Protein AF-A0A8J8BV92-F1 (afdb_monomer)

Mean predicted aligned error: 6.46 Å

Radius of gyration: 26.93 Å; Cα contacts (8 Å, |Δi|>4): 319; chains: 1; bounding box: 57×30×100 Å

Sequence (302 aa):
MRKKKILMVTWAVLLVCGVLLISYYRIGELDQHLENNMAYIQQEMETSSSELEEEWKALDTTNPEDVLLHLGMTASPSYYDYLIDFNEYLKKKPRSDHLTGTFTT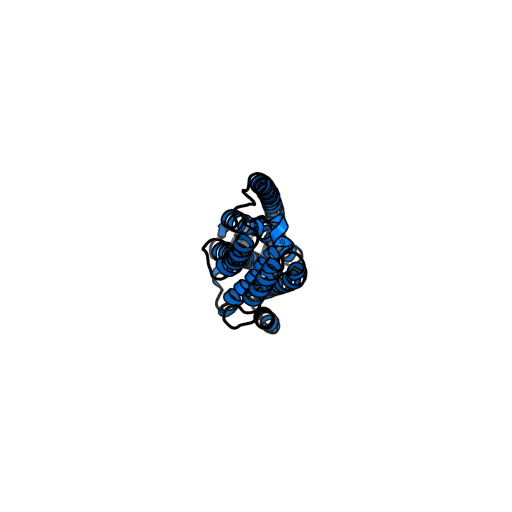QADEGALLEGFLIIQVSHSEVLGEWHNMSELGRIFLDPCRRYENDNQGFSWEEFKNSDDFGQFLGEFYNFVEDKEDISLQETYRRIEDLGKIKTANIYRKALLQSYIYLAETGYSKYQEHKKNDFMKALVDAEVVYTVYDFSQNWDTKQTAFTVREPFQRHIIHVHSSLLDTGFVFIFSTCIVVAIWIVLGEFGKRV

pLDDT: mean 88.66, std 9.87, range [44.38, 97.69]

Secondary structure (DSSP, 8-state):
-HHHHHHHHHHHHHHHHHHHHHHHHHHHHHHHHHHHHHHHHHHHHHHHHHHHHHHHHHS-TT-HHHHHHHHHHTTHHHHHHHHHHHHHHHHHS----TTTHHHHHHHHHHHHHHHHHHHHHHHHHHHHHHHTT-HHHHHHHHHHHHHHHHHTS--HHHHTTSHHHHHHHHHHHHHHHEETTEEHHHHHHHHHHHTT-----HHHHHHHHHHHHHHHHHHHHHHHHTTT-HHHHHHHHHHHHHHHHHHTTTTT--TTT--SS-EEETTEEE--HHHHHHHHHHHHHHHHHHHHHHHHHHTT--

Solvent-accessible surface area (backbone atoms only — not comparable to full-atom values): 15898 Å² total; per-residue (Å²): 114,70,68,60,53,51,52,52,52,52,37,53,50,42,39,53,53,37,47,37,51,52,11,51,51,46,49,54,51,49,49,52,49,41,51,53,36,38,55,50,45,52,53,52,36,56,50,54,53,53,51,51,58,53,49,59,76,72,50,59,57,56,38,69,68,57,46,46,52,53,54,41,59,65,41,52,56,58,50,42,51,53,53,39,52,50,40,51,48,63,67,70,47,87,76,65,65,51,88,50,23,39,56,50,44,30,15,50,30,27,30,48,50,53,50,50,50,38,50,52,48,21,50,50,49,50,39,49,38,40,65,69,63,32,74,59,26,44,46,50,48,55,34,50,52,51,48,18,68,77,63,81,49,48,43,54,79,59,42,72,76,34,71,45,41,55,50,27,52,52,54,46,49,51,50,62,44,44,51,92,89,43,36,51,67,56,48,44,49,59,46,52,56,54,72,73,62,87,64,91,49,63,50,59,41,35,40,52,53,49,46,40,51,49,28,53,50,15,53,53,48,20,72,60,27,64,78,81,35,66,60,59,18,51,54,20,47,36,36,27,54,39,39,41,62,60,49,76,50,47,90,75,67,51,72,71,68,66,39,82,57,64,46,76,59,92,87,38,60,29,64,27,50,68,52,54,52,48,50,33,51,52,52,30,49,52,53,48,50,51,55,49,50,54,57,53,55,58,67,71,77,112

Nearest PDB structures (foldseek):
  5i6j-assembly1_A-2  TM=2.012E-01  e=1.683E+00  Homo sapiens
  7uwb-assembly1_c  TM=2.499E-01  e=3.290E+00  Citrus x limon
  9cpb-assembly1_5T  TM=1.675E-01  e=6.431E+00  Bos taurus

Structure (mmCIF, N/CA/C/O backbone):
data_AF-A0A8J8BV92-F1
#
_entry.id   AF-A0A8J8BV92-F1
#
loop_
_atom_site.group_PDB
_atom_site.id
_atom_site.type_symbol
_atom_site.label_atom_id
_atom_site.label_alt_id
_atom_site.label_comp_id
_atom_site.label_asym_id
_atom_site.label_entity_id
_atom_site.label_seq_id
_atom_site.pdbx_PDB_ins_code
_atom_site.Cartn_x
_atom_site.Cartn_y
_atom_site.Cartn_z
_atom_site.occupancy
_atom_site.B_iso_or_equiv
_atom_site.auth_seq_id
_atom_site.auth_comp_id
_atom_site.auth_asym_id
_atom_site.auth_atom_id
_atom_site.pdbx_PDB_model_num
ATOM 1 N N . MET A 1 1 ? -31.156 -4.494 50.546 1.00 60.31 1 MET A N 1
ATOM 2 C CA . MET A 1 1 ? -31.471 -4.419 49.095 1.00 60.31 1 MET A CA 1
ATOM 3 C C . MET A 1 1 ? -31.043 -3.113 48.420 1.00 60.31 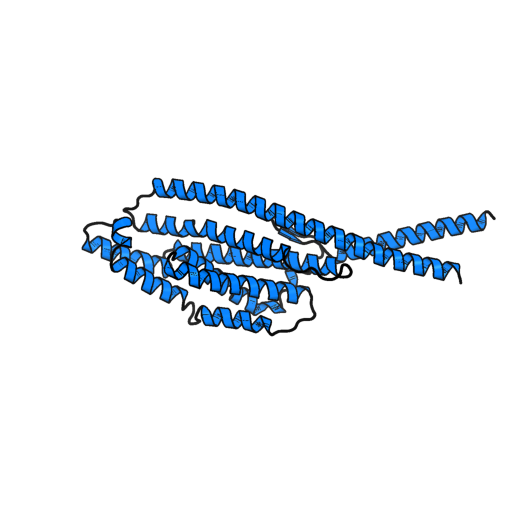1 MET A C 1
ATOM 5 O O . MET A 1 1 ? -30.400 -3.193 47.383 1.00 60.31 1 MET A O 1
ATOM 9 N N . ARG A 1 2 ? -31.342 -1.927 48.978 1.00 73.00 2 ARG A N 1
ATOM 10 C CA . ARG A 1 2 ? -31.064 -0.621 48.332 1.00 73.00 2 ARG A CA 1
ATOM 11 C C . ARG A 1 2 ? -29.571 -0.370 48.021 1.00 73.00 2 ARG A C 1
ATOM 13 O O . ARG A 1 2 ? -29.254 -0.005 46.898 1.00 73.00 2 ARG A O 1
ATOM 20 N N . LYS A 1 3 ? -28.659 -0.689 48.954 1.00 76.56 3 LYS A N 1
ATOM 21 C CA . LYS A 1 3 ? -27.193 -0.544 48.774 1.00 76.56 3 LYS A CA 1
ATOM 22 C C . LYS A 1 3 ? -26.619 -1.395 47.626 1.00 76.56 3 LYS A C 1
ATOM 24 O O . LYS A 1 3 ? -25.794 -0.912 46.867 1.00 76.56 3 LYS A O 1
ATOM 29 N N . LYS A 1 4 ? -27.103 -2.635 47.456 1.00 80.56 4 LYS A N 1
ATOM 30 C CA . LYS A 1 4 ? -26.671 -3.530 46.363 1.00 80.56 4 LYS A CA 1
ATOM 31 C C . LYS A 1 4 ? -27.066 -2.982 44.987 1.00 80.56 4 LYS A C 1
ATOM 33 O O . LYS A 1 4 ? -26.265 -3.029 44.067 1.00 80.56 4 LYS A O 1
ATOM 38 N N . LYS A 1 5 ? -28.281 -2.428 44.862 1.00 85.06 5 LYS A N 1
ATOM 39 C CA . LYS A 1 5 ? -28.742 -1.800 43.613 1.00 85.06 5 LYS A CA 1
ATOM 40 C C . LYS A 1 5 ? -27.894 -0.583 43.240 1.00 85.06 5 LYS A C 1
ATOM 42 O O . LYS A 1 5 ? -27.529 -0.459 42.083 1.00 85.06 5 LYS A O 1
ATOM 47 N N . ILE A 1 6 ? -27.548 0.262 44.214 1.00 86.06 6 ILE A N 1
ATOM 48 C CA . ILE A 1 6 ? -26.693 1.438 43.982 1.00 86.06 6 ILE A CA 1
ATOM 49 C C . ILE A 1 6 ? -25.324 1.008 43.450 1.00 86.06 6 ILE A C 1
ATOM 51 O O . ILE A 1 6 ? -24.913 1.505 42.414 1.00 86.06 6 ILE A O 1
ATOM 55 N N . LEU A 1 7 ? -24.669 0.030 44.085 1.00 87.81 7 LEU A N 1
ATOM 56 C CA . LEU A 1 7 ? -23.358 -0.458 43.634 1.00 87.81 7 LEU A CA 1
ATOM 57 C C . LEU A 1 7 ? -23.405 -1.058 42.225 1.00 87.81 7 LEU A C 1
ATOM 59 O O . LEU A 1 7 ? -22.504 -0.799 41.437 1.00 87.81 7 LEU A O 1
ATOM 63 N N . MET A 1 8 ? -24.463 -1.805 41.886 1.00 89.44 8 MET A N 1
ATOM 64 C CA . MET A 1 8 ? -24.642 -2.330 40.526 1.00 89.44 8 MET A CA 1
ATOM 65 C C . MET A 1 8 ? -24.822 -1.214 39.492 1.00 89.44 8 MET A C 1
ATOM 67 O O . MET A 1 8 ? -24.218 -1.276 38.427 1.00 89.44 8 MET A O 1
ATOM 71 N N . VAL A 1 9 ? -25.614 -0.182 39.804 1.00 92.25 9 VAL A N 1
ATOM 72 C CA . VAL A 1 9 ? -25.796 0.972 38.907 1.00 92.25 9 VAL A CA 1
ATOM 73 C C . VAL A 1 9 ? -24.490 1.750 38.758 1.00 92.25 9 VAL A C 1
ATOM 75 O O . VAL A 1 9 ? -24.103 2.060 37.639 1.00 92.25 9 VAL A O 1
ATOM 78 N N . THR A 1 10 ? -23.776 2.017 39.854 1.00 91.62 10 THR A N 1
ATOM 79 C CA . THR A 1 10 ? -22.468 2.685 39.815 1.00 91.62 10 THR A CA 1
ATOM 80 C C . THR A 1 10 ? -21.465 1.900 38.978 1.00 91.62 10 THR A C 1
ATOM 82 O O . THR A 1 10 ? -20.789 2.488 38.145 1.00 91.62 10 THR A O 1
ATOM 85 N N . TRP A 1 11 ? -21.397 0.578 39.150 1.00 94.75 11 TRP A N 1
ATOM 86 C CA . TRP A 1 11 ? -20.519 -0.276 38.354 1.00 94.75 11 TRP A CA 1
ATOM 87 C C . TRP A 1 11 ? -20.855 -0.221 36.862 1.00 94.75 11 TRP A C 1
ATOM 89 O O . TRP A 1 11 ? -19.962 -0.022 36.046 1.00 94.75 11 TRP A O 1
ATOM 99 N N . ALA A 1 12 ? -22.141 -0.315 36.508 1.00 92.81 12 ALA A N 1
ATOM 100 C CA . ALA A 1 12 ? -22.584 -0.216 35.121 1.00 92.81 12 ALA A CA 1
ATOM 101 C C . ALA A 1 12 ? -22.245 1.151 34.499 1.00 92.81 12 ALA A C 1
ATOM 103 O O . ALA A 1 12 ? -21.764 1.207 33.371 1.00 92.81 12 ALA A O 1
ATOM 104 N N . VAL A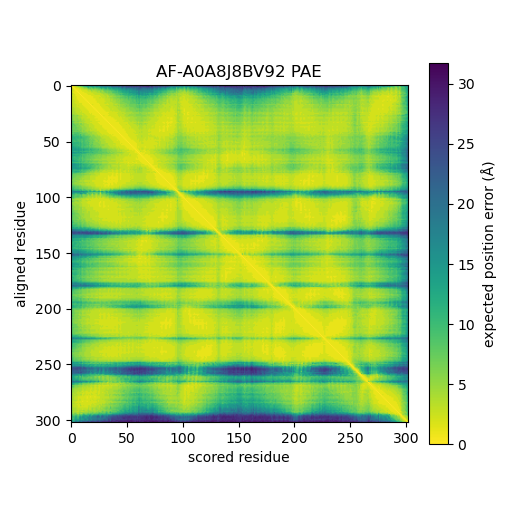 1 13 ? -22.439 2.247 35.241 1.00 95.00 13 VAL A N 1
ATOM 105 C CA . VAL A 1 13 ? -22.068 3.598 34.788 1.00 95.00 13 VAL A CA 1
ATOM 106 C C . VAL A 1 13 ? -20.556 3.713 34.582 1.00 95.00 13 VAL A C 1
ATOM 108 O O . VAL A 1 13 ? -20.127 4.230 33.557 1.00 95.00 13 VAL A O 1
ATOM 111 N N . LEU A 1 14 ? -19.747 3.198 35.513 1.00 94.94 14 LEU A N 1
ATOM 112 C CA . LEU A 1 14 ? -18.286 3.218 35.395 1.00 94.94 14 LEU A CA 1
ATOM 113 C C . LEU A 1 14 ? -17.792 2.423 34.186 1.00 94.94 14 LEU A C 1
ATOM 115 O O . LEU A 1 14 ? -16.910 2.907 33.483 1.00 94.94 14 LEU A O 1
ATOM 119 N N . LEU A 1 15 ? -18.390 1.262 33.902 1.00 93.44 15 LEU A N 1
ATOM 120 C CA . LEU A 1 15 ? -18.065 0.488 32.705 1.00 93.44 15 LEU A CA 1
ATOM 121 C C . LEU A 1 15 ? -18.337 1.282 31.427 1.00 93.44 15 LEU A C 1
ATOM 123 O O . LEU A 1 15 ? -17.462 1.367 30.572 1.00 93.44 15 LEU A O 1
ATOM 127 N N . VAL A 1 16 ? -19.520 1.892 31.307 1.00 92.00 16 VAL A N 1
ATOM 128 C CA . VAL A 1 16 ? -19.874 2.687 30.120 1.00 92.00 16 VAL A CA 1
ATOM 129 C C . VAL A 1 16 ? -18.933 3.883 29.970 1.00 92.00 16 VAL A C 1
ATOM 131 O O . VAL A 1 16 ? -18.380 4.086 28.892 1.00 92.00 16 VAL A O 1
ATOM 134 N N . CYS A 1 17 ? -18.690 4.641 31.043 1.00 93.56 17 CYS A N 1
ATOM 135 C CA . CYS A 1 17 ? -17.758 5.769 31.008 1.00 93.56 17 CYS A CA 1
ATOM 136 C C . CYS A 1 17 ? -16.332 5.329 30.652 1.00 93.56 17 CYS A C 1
ATOM 138 O O . CYS A 1 17 ? -15.663 6.006 29.878 1.00 93.56 17 CYS A O 1
ATOM 140 N N . GLY A 1 18 ? -15.872 4.198 31.192 1.00 93.19 18 GLY A N 1
ATOM 141 C CA . GLY A 1 18 ? -14.551 3.652 30.907 1.00 93.19 18 GLY A CA 1
ATOM 142 C C . GLY A 1 18 ? -14.393 3.237 29.445 1.00 93.19 18 GLY A C 1
ATOM 143 O O . GLY A 1 18 ? -13.397 3.605 28.831 1.00 93.19 18 GLY A O 1
ATOM 144 N N . VAL A 1 19 ? -15.389 2.548 28.871 1.00 91.25 19 VAL A N 1
ATOM 145 C CA . VAL A 1 19 ? -15.401 2.159 27.446 1.00 91.25 19 VAL A CA 1
ATOM 146 C C . VAL A 1 19 ? -15.370 3.390 26.538 1.00 91.25 19 VAL A C 1
ATOM 148 O O . VAL A 1 19 ? -14.577 3.438 25.601 1.00 91.25 19 VAL A O 1
ATOM 151 N N . LEU A 1 20 ? -16.178 4.411 26.837 1.00 91.38 20 LEU A N 1
ATOM 152 C CA . LEU A 1 20 ? -16.191 5.654 26.060 1.00 91.38 20 LEU A CA 1
ATOM 153 C C . LEU A 1 20 ? -14.847 6.389 26.131 1.00 91.38 20 LEU A C 1
ATOM 155 O O . LEU A 1 20 ? -14.349 6.863 25.112 1.00 91.38 20 LEU A O 1
ATOM 159 N N . LEU A 1 21 ? -14.248 6.468 27.323 1.00 92.44 21 LEU A N 1
ATOM 160 C CA . LEU A 1 21 ? -12.982 7.167 27.530 1.00 92.44 21 LEU A CA 1
ATOM 161 C C . LEU A 1 21 ? -11.828 6.481 26.794 1.00 92.44 21 LEU A C 1
ATOM 163 O O . LEU A 1 21 ? -11.065 7.157 26.106 1.00 92.44 21 LEU A O 1
ATOM 167 N N . ILE A 1 22 ? -11.721 5.152 26.892 1.00 92.62 22 ILE A N 1
ATOM 168 C CA . ILE A 1 22 ? -10.665 4.421 26.186 1.00 92.62 22 ILE A CA 1
ATOM 169 C C . ILE A 1 22 ? -10.885 4.438 24.672 1.00 92.62 22 ILE A C 1
ATOM 171 O O . ILE A 1 22 ? -9.928 4.598 23.923 1.00 92.62 22 ILE A O 1
ATOM 175 N N . SER A 1 23 ? -12.138 4.388 24.208 1.00 91.81 23 SER A N 1
ATOM 176 C CA . SER A 1 23 ? -12.445 4.553 22.788 1.00 91.81 23 SER A CA 1
ATOM 177 C C . SER A 1 23 ? -12.012 5.919 22.259 1.00 91.81 23 SER A C 1
ATOM 179 O O . SER A 1 23 ? -11.452 5.982 21.170 1.00 91.81 23 SER A O 1
ATOM 181 N N . TYR A 1 24 ? -12.275 7.003 22.992 1.00 90.56 24 TYR A N 1
ATOM 182 C CA . TYR A 1 24 ? -11.858 8.344 22.578 1.00 90.56 24 TYR A CA 1
ATOM 183 C C . TYR A 1 24 ? -10.332 8.460 22.524 1.00 90.56 24 TYR A C 1
ATOM 185 O O . TYR A 1 24 ? -9.782 8.979 21.555 1.00 90.56 24 TYR A O 1
ATOM 193 N N . TYR A 1 25 ? -9.656 7.923 23.542 1.00 92.12 25 TYR A N 1
ATOM 194 C CA . TYR A 1 25 ? -8.199 7.880 23.598 1.00 92.12 25 TYR A CA 1
ATOM 195 C C . TYR A 1 25 ? -7.597 7.148 22.389 1.00 92.12 25 TYR A C 1
ATOM 197 O O . TYR A 1 25 ? -6.745 7.713 21.712 1.00 92.12 25 TYR A O 1
ATOM 205 N N . ARG A 1 26 ? -8.093 5.946 22.061 1.00 91.69 26 ARG A N 1
ATOM 206 C CA . ARG A 1 26 ? -7.595 5.146 20.929 1.00 91.69 26 ARG A CA 1
ATOM 207 C C . ARG A 1 26 ? -7.843 5.791 19.569 1.00 91.69 26 ARG A C 1
ATOM 209 O O . ARG A 1 26 ? -7.008 5.678 18.683 1.00 91.69 26 ARG A O 1
ATOM 216 N N . ILE A 1 27 ? -8.967 6.486 19.391 1.00 90.88 27 ILE A N 1
ATOM 217 C CA . ILE A 1 27 ? -9.220 7.245 18.156 1.00 90.88 27 ILE A CA 1
ATOM 218 C C . ILE A 1 27 ? -8.176 8.356 17.991 1.00 90.88 27 ILE A C 1
ATOM 220 O O . ILE A 1 27 ? -7.582 8.472 16.923 1.00 90.88 27 ILE A O 1
ATOM 224 N N . GLY A 1 28 ? -7.928 9.136 19.050 1.00 90.75 28 GLY A N 1
ATOM 225 C CA . GLY A 1 28 ? -6.933 10.210 19.014 1.00 90.75 28 GLY A CA 1
ATOM 226 C C . GLY A 1 28 ? -5.505 9.699 18.809 1.00 90.75 28 GLY A C 1
ATOM 227 O O . GLY A 1 28 ? -4.742 10.298 18.059 1.00 90.75 28 GLY A O 1
ATOM 228 N N . GLU A 1 29 ? -5.156 8.573 19.433 1.00 91.81 29 GLU A N 1
ATOM 229 C CA . GLU A 1 29 ? -3.857 7.921 19.254 1.00 91.81 29 GLU A CA 1
ATOM 230 C C . GLU A 1 29 ? -3.652 7.437 17.813 1.00 91.81 29 GLU A C 1
ATOM 232 O O . GLU A 1 29 ? -2.595 7.691 17.238 1.00 91.81 29 GLU A O 1
ATOM 237 N N . LEU A 1 30 ? -4.670 6.818 17.200 1.00 92.25 30 LEU A N 1
ATOM 238 C CA . LEU A 1 30 ? -4.615 6.425 15.791 1.00 92.25 30 LEU A CA 1
ATOM 239 C C . LEU A 1 30 ? -4.424 7.641 14.878 1.00 92.25 30 LEU A C 1
ATOM 241 O O . LEU A 1 30 ? -3.570 7.602 14.000 1.00 92.25 30 LEU A O 1
ATOM 245 N N . ASP A 1 31 ? -5.178 8.724 15.079 1.00 92.75 31 ASP A N 1
ATOM 246 C CA . ASP A 1 31 ? -5.033 9.935 14.259 1.00 92.75 31 ASP A CA 1
ATOM 247 C C . ASP A 1 31 ? -3.625 10.528 14.347 1.00 92.75 31 ASP A C 1
ATOM 249 O O . ASP A 1 31 ? -3.023 10.844 13.319 1.00 92.75 31 ASP A O 1
ATOM 253 N N . GLN A 1 32 ? -3.072 10.613 15.558 1.00 93.56 32 GLN A N 1
ATOM 254 C CA . GLN A 1 32 ? -1.706 11.082 15.767 1.00 93.56 32 GLN A CA 1
ATOM 255 C C . GLN A 1 32 ? -0.676 10.142 15.122 1.00 93.56 32 GLN A C 1
ATOM 257 O O . GLN A 1 32 ? 0.312 10.596 14.547 1.00 93.56 32 GLN A O 1
ATOM 262 N N . HIS A 1 33 ? -0.897 8.831 15.200 1.00 92.81 33 HIS A N 1
ATOM 263 C CA . HIS A 1 33 ? -0.020 7.844 14.584 1.00 92.81 33 HIS A CA 1
ATOM 264 C C . HIS A 1 33 ? -0.028 7.950 13.052 1.00 92.81 33 HIS A C 1
ATOM 266 O O . HIS A 1 33 ? 1.041 8.009 12.452 1.00 92.81 33 HIS A O 1
ATOM 272 N N . LEU A 1 34 ? -1.203 8.076 12.424 1.00 95.06 34 LEU A N 1
ATOM 273 C CA . LEU A 1 34 ? -1.329 8.285 10.976 1.00 95.06 34 LEU A CA 1
ATOM 274 C C . LEU A 1 34 ? -0.636 9.584 10.528 1.00 95.06 34 LEU A C 1
ATOM 276 O O . LEU A 1 34 ? 0.026 9.602 9.494 1.00 95.06 34 LEU A O 1
ATOM 280 N N . GLU A 1 35 ? -0.746 10.667 11.305 1.00 94.56 35 GLU A N 1
ATOM 281 C CA . GLU A 1 35 ? -0.033 11.926 11.032 1.00 94.56 35 GLU A CA 1
ATOM 282 C C . GLU A 1 35 ? 1.487 11.763 11.081 1.00 94.56 35 GLU A C 1
ATOM 284 O O . GLU A 1 35 ? 2.183 12.185 10.157 1.00 94.56 35 GLU A O 1
ATOM 289 N N . ASN A 1 36 ? 1.998 11.116 12.129 1.00 94.00 36 ASN A N 1
ATOM 290 C CA . ASN A 1 36 ? 3.428 10.858 12.270 1.00 94.00 36 ASN A CA 1
ATOM 291 C C . ASN A 1 36 ? 3.954 9.964 11.139 1.00 94.00 36 ASN A C 1
ATOM 293 O O . ASN A 1 36 ? 5.042 10.211 10.623 1.00 94.00 36 ASN A O 1
ATOM 297 N N . ASN A 1 37 ? 3.174 8.958 10.735 1.00 94.69 37 ASN A N 1
ATOM 298 C CA . ASN A 1 37 ? 3.512 8.081 9.620 1.00 94.69 37 ASN A CA 1
ATOM 299 C C . ASN A 1 37 ? 3.651 8.863 8.318 1.00 94.69 37 ASN A C 1
ATOM 301 O O . ASN A 1 37 ? 4.664 8.725 7.642 1.00 94.69 37 ASN A O 1
ATOM 305 N N . MET A 1 38 ? 2.665 9.700 7.980 1.00 95.81 38 MET A N 1
ATOM 306 C CA . MET A 1 38 ? 2.711 10.508 6.758 1.00 95.81 38 MET A CA 1
ATOM 307 C C . MET A 1 38 ? 3.915 11.452 6.750 1.00 95.81 38 MET A C 1
ATOM 309 O O . MET A 1 38 ? 4.605 11.523 5.740 1.00 95.81 38 MET A O 1
ATOM 313 N N . ALA A 1 39 ? 4.214 12.117 7.871 1.00 95.00 39 ALA A N 1
ATOM 314 C CA . ALA A 1 39 ? 5.379 12.997 7.971 1.00 95.00 39 ALA A CA 1
ATOM 315 C C . ALA A 1 39 ? 6.704 12.237 7.779 1.00 95.00 39 ALA A C 1
ATOM 317 O O . ALA A 1 39 ? 7.589 12.705 7.067 1.00 95.00 39 ALA A O 1
ATOM 318 N N . TYR A 1 40 ? 6.827 11.049 8.380 1.00 94.19 40 TYR A N 1
ATOM 319 C CA . TYR A 1 40 ? 7.993 10.186 8.194 1.00 94.19 40 TYR A CA 1
ATOM 320 C C . TYR A 1 40 ? 8.135 9.732 6.734 1.00 94.19 40 TYR A C 1
ATOM 322 O O . TYR A 1 40 ? 9.202 9.869 6.146 1.00 94.19 40 TYR A O 1
ATOM 330 N N . ILE A 1 41 ? 7.046 9.252 6.126 1.00 94.69 41 ILE A N 1
ATOM 331 C CA . ILE A 1 41 ? 7.037 8.789 4.733 1.00 94.69 41 ILE A CA 1
ATOM 332 C C . ILE A 1 41 ? 7.393 9.927 3.767 1.00 94.69 41 ILE A C 1
ATOM 334 O O . ILE A 1 41 ? 8.166 9.711 2.840 1.00 94.69 41 ILE A O 1
ATOM 338 N N . GLN A 1 42 ? 6.877 11.138 3.992 1.00 95.12 42 GLN A N 1
ATOM 339 C CA . GLN A 1 42 ? 7.206 12.313 3.180 1.00 95.12 42 GLN A CA 1
ATOM 340 C C . GLN A 1 42 ? 8.703 12.634 3.220 1.00 95.12 42 GLN A C 1
ATOM 342 O O . GLN A 1 42 ? 9.301 12.872 2.176 1.00 95.12 42 GLN A O 1
ATOM 347 N N . GLN A 1 43 ? 9.322 12.576 4.401 1.00 94.56 43 GLN A N 1
ATOM 348 C CA . GLN A 1 43 ? 10.760 12.803 4.542 1.00 94.56 43 GLN A CA 1
ATOM 349 C C . GLN A 1 43 ? 11.593 11.741 3.798 1.00 94.56 43 GLN A C 1
ATOM 351 O O . GLN A 1 43 ? 12.572 12.075 3.126 1.00 94.56 43 GLN A O 1
ATOM 356 N N . GLU A 1 44 ? 11.215 10.465 3.903 1.00 92.94 44 GLU A N 1
ATOM 357 C CA . GLU A 1 44 ? 11.883 9.369 3.184 1.00 92.94 44 GLU A CA 1
ATOM 358 C C . GLU A 1 44 ? 11.720 9.515 1.664 1.00 92.94 44 GLU A C 1
ATOM 360 O O . GLU A 1 44 ? 12.680 9.339 0.916 1.00 92.94 44 GLU A O 1
ATOM 365 N N . MET A 1 45 ? 10.533 9.917 1.203 1.00 93.81 45 MET A N 1
ATOM 366 C CA . MET A 1 45 ? 10.249 10.167 -0.210 1.00 93.81 45 MET A CA 1
ATOM 367 C C . MET A 1 45 ? 11.084 11.322 -0.779 1.00 93.81 45 MET A C 1
ATOM 369 O O . MET A 1 45 ? 11.629 11.190 -1.874 1.00 93.81 45 MET A O 1
ATOM 373 N N . GLU A 1 46 ? 11.213 12.439 -0.054 1.00 93.12 46 GLU A N 1
ATOM 374 C CA . GLU A 1 46 ? 12.066 13.571 -0.454 1.00 93.12 46 GLU A CA 1
ATOM 375 C C . GLU A 1 46 ? 13.540 13.158 -0.560 1.00 93.12 46 GLU A C 1
ATOM 377 O O . GLU A 1 46 ? 14.229 13.529 -1.515 1.00 93.12 46 GLU A O 1
ATOM 382 N N . THR A 1 47 ? 14.009 12.355 0.399 1.00 91.94 47 THR A N 1
ATOM 383 C CA . THR A 1 47 ? 15.383 11.834 0.418 1.00 91.94 47 THR A CA 1
ATOM 384 C C . THR A 1 47 ? 15.626 10.920 -0.781 1.00 91.94 47 THR A C 1
ATOM 386 O O . THR A 1 47 ? 16.516 11.190 -1.584 1.00 91.94 47 THR A O 1
ATOM 389 N N . SER A 1 48 ? 14.769 9.911 -0.969 1.00 90.50 48 SER A N 1
ATOM 390 C CA . SER A 1 48 ? 14.866 8.957 -2.078 1.00 90.50 48 SER A CA 1
ATOM 391 C C . SER A 1 48 ? 14.765 9.641 -3.445 1.00 90.50 48 SER A C 1
ATOM 393 O O . SER A 1 48 ? 15.541 9.333 -4.345 1.00 90.50 48 SER A O 1
ATOM 395 N N . SER A 1 49 ? 13.867 10.617 -3.606 1.00 90.50 49 SER A N 1
ATOM 396 C CA . SER A 1 49 ? 13.738 11.365 -4.866 1.00 90.50 49 SER A CA 1
ATOM 397 C C . SER A 1 49 ? 15.005 12.160 -5.192 1.00 90.50 49 SER A C 1
ATOM 399 O O . SER A 1 49 ? 15.430 12.196 -6.344 1.00 90.50 49 SER A O 1
ATOM 401 N N . SER A 1 50 ? 15.633 12.763 -4.178 1.00 92.31 50 SER A N 1
ATOM 402 C CA . SER A 1 50 ? 16.878 13.517 -4.357 1.00 92.31 50 SER A CA 1
ATOM 403 C C . SER A 1 50 ? 18.041 12.601 -4.751 1.00 92.31 50 SER A C 1
ATOM 405 O O . SER A 1 50 ? 18.806 12.938 -5.652 1.00 92.31 50 SER A O 1
ATOM 407 N N . GLU A 1 51 ? 18.149 11.430 -4.118 1.00 92.56 51 GLU A N 1
ATOM 408 C CA . GLU A 1 51 ? 19.158 10.416 -4.451 1.00 92.56 51 GLU A CA 1
ATOM 409 C C . GLU A 1 51 ? 18.990 9.918 -5.894 1.00 92.56 51 GLU A C 1
ATOM 411 O O . GLU A 1 51 ? 19.955 9.909 -6.656 1.00 92.56 51 GLU A O 1
ATOM 416 N N . LEU A 1 52 ? 17.757 9.615 -6.316 1.00 92.38 52 LEU A N 1
ATOM 417 C CA . LEU A 1 52 ? 17.462 9.194 -7.690 1.00 92.38 52 LEU A CA 1
ATOM 418 C C . LEU A 1 52 ? 17.830 10.269 -8.725 1.00 92.38 52 LEU A C 1
ATOM 420 O O . LEU A 1 52 ? 18.390 9.957 -9.776 1.00 92.38 52 LEU A O 1
ATOM 424 N N . GLU A 1 53 ? 17.564 11.547 -8.444 1.00 92.81 53 GLU A N 1
ATOM 425 C CA . GLU A 1 53 ? 17.967 12.640 -9.337 1.00 92.81 53 GLU A CA 1
ATOM 426 C C . GLU A 1 53 ? 19.491 12.781 -9.467 1.00 92.81 53 GLU A C 1
ATOM 428 O O . GLU A 1 53 ? 19.994 13.173 -10.527 1.00 92.81 53 GLU A O 1
ATOM 433 N N . GLU A 1 54 ? 20.239 12.530 -8.392 1.00 93.81 54 GLU A N 1
ATOM 434 C CA . GLU A 1 54 ? 21.702 12.533 -8.420 1.00 93.81 54 GLU A CA 1
ATOM 435 C C . GLU A 1 54 ? 22.250 11.329 -9.187 1.00 93.81 54 GLU A C 1
ATOM 437 O O . GLU A 1 54 ? 23.130 11.501 -10.036 1.00 93.81 54 GLU A O 1
ATOM 442 N N . GLU A 1 55 ? 21.688 10.140 -8.963 1.00 93.50 55 GLU A N 1
ATOM 443 C CA . GLU A 1 55 ? 22.043 8.923 -9.692 1.00 93.50 55 GLU A CA 1
ATOM 444 C C . GLU A 1 55 ? 21.799 9.069 -11.194 1.00 93.50 55 GLU A C 1
ATOM 446 O O . GLU A 1 55 ? 22.681 8.736 -11.985 1.00 93.50 55 GLU A O 1
ATOM 451 N N . TRP A 1 56 ? 20.666 9.651 -11.603 1.00 94.00 56 TRP A N 1
ATOM 452 C CA . TRP A 1 56 ? 20.364 9.890 -13.017 1.00 94.00 56 TRP A CA 1
ATOM 453 C C . TRP A 1 56 ? 21.432 10.744 -13.711 1.00 94.00 56 TRP A C 1
ATOM 455 O O . TRP A 1 56 ? 21.821 10.471 -14.844 1.00 94.00 56 TRP A O 1
ATOM 465 N N . LYS A 1 57 ? 21.952 11.775 -13.030 1.00 93.56 57 LYS A N 1
ATOM 466 C CA . LYS A 1 57 ? 22.994 12.662 -13.584 1.00 93.56 57 LYS A CA 1
ATOM 467 C C . LYS A 1 57 ? 24.337 11.955 -13.763 1.00 93.56 57 LYS A C 1
ATOM 469 O O . LYS A 1 57 ? 25.141 12.399 -14.582 1.00 93.56 57 LYS A O 1
ATOM 474 N N . ALA A 1 58 ? 24.598 10.919 -12.971 1.00 92.81 58 ALA A N 1
ATOM 475 C CA . ALA A 1 58 ? 25.828 10.135 -13.011 1.00 92.81 58 ALA A CA 1
ATOM 476 C C . ALA A 1 58 ? 25.712 8.863 -13.874 1.00 92.81 58 ALA A C 1
ATOM 478 O O . ALA A 1 58 ? 26.730 8.217 -14.125 1.00 92.81 58 ALA A O 1
ATOM 479 N N . LEU A 1 59 ? 24.500 8.511 -14.313 1.00 94.44 59 LEU A N 1
ATOM 480 C CA . LEU A 1 59 ? 24.195 7.291 -15.052 1.00 94.44 59 LEU A CA 1
ATOM 481 C C . LEU A 1 59 ? 24.779 7.305 -16.472 1.00 94.44 59 LEU A C 1
ATOM 483 O O . LEU A 1 59 ? 24.689 8.306 -17.191 1.00 94.44 59 LEU A O 1
ATOM 487 N N . ASP A 1 60 ? 25.308 6.164 -16.919 1.00 92.88 60 ASP A N 1
ATOM 488 C CA . ASP A 1 60 ? 25.658 5.965 -18.325 1.00 92.88 60 ASP A CA 1
ATOM 489 C C . ASP A 1 60 ? 24.396 5.729 -19.168 1.00 92.88 60 ASP A C 1
ATOM 491 O O . ASP A 1 60 ? 23.943 4.608 -19.386 1.00 92.88 60 ASP A O 1
ATOM 495 N N . THR A 1 61 ? 23.827 6.820 -19.674 1.00 93.31 61 THR A N 1
ATOM 496 C CA . THR A 1 61 ? 22.638 6.788 -20.547 1.00 93.31 61 THR A CA 1
ATOM 497 C C . THR A 1 61 ? 22.878 6.162 -21.931 1.00 93.31 61 THR A C 1
ATOM 499 O O . THR A 1 61 ? 21.937 6.065 -22.725 1.00 93.31 61 THR A O 1
ATOM 502 N N . THR A 1 62 ? 24.112 5.736 -22.233 1.00 94.00 62 THR A N 1
ATOM 503 C CA . THR A 1 62 ? 24.454 4.983 -23.451 1.00 94.00 62 THR A CA 1
ATOM 504 C C . THR A 1 62 ? 24.438 3.470 -23.239 1.00 94.00 62 THR A C 1
ATOM 506 O O . THR A 1 62 ? 24.491 2.723 -24.212 1.00 94.00 62 THR A O 1
ATOM 509 N N . ASN A 1 63 ? 24.291 3.008 -21.994 1.00 93.69 63 ASN A N 1
ATOM 510 C CA . ASN A 1 63 ? 24.172 1.598 -21.650 1.00 93.69 63 ASN A CA 1
ATOM 511 C C . ASN A 1 63 ? 22.704 1.244 -21.316 1.00 93.69 63 ASN A C 1
ATOM 513 O O . ASN A 1 63 ? 22.176 1.712 -20.302 1.00 93.69 63 ASN A O 1
ATOM 517 N N . PRO A 1 64 ? 22.012 0.425 -22.134 1.00 91.88 64 PRO A N 1
ATOM 518 C CA . PRO A 1 64 ? 20.604 0.110 -21.909 1.00 91.88 64 PRO A CA 1
ATOM 519 C C . PRO A 1 64 ? 20.367 -0.700 -20.627 1.00 91.88 64 PRO A C 1
ATOM 521 O O . PRO A 1 64 ? 19.325 -0.530 -19.994 1.00 91.88 64 PRO A O 1
ATOM 524 N N . GLU A 1 65 ? 21.313 -1.537 -20.198 1.00 91.50 65 GLU A N 1
ATOM 525 C CA . GLU A 1 65 ? 21.217 -2.248 -18.923 1.00 91.50 65 GLU A CA 1
ATOM 526 C C . GLU A 1 65 ? 21.283 -1.293 -17.716 1.00 91.50 65 GLU A C 1
ATOM 528 O O . GLU A 1 65 ? 20.521 -1.469 -16.764 1.00 91.50 65 GLU A O 1
ATOM 533 N N . ASP A 1 66 ? 22.117 -0.248 -17.760 1.00 91.62 66 ASP A N 1
ATOM 534 C CA . ASP A 1 66 ? 22.188 0.751 -16.680 1.00 91.62 66 ASP A CA 1
ATOM 535 C C . ASP A 1 66 ? 20.902 1.594 -16.620 1.00 91.62 66 ASP A C 1
ATOM 537 O O . ASP A 1 66 ? 20.370 1.854 -15.536 1.00 91.62 66 ASP A O 1
ATOM 541 N N . VAL A 1 67 ? 20.344 1.956 -17.783 1.00 92.44 67 VAL A N 1
ATOM 542 C CA . VAL A 1 67 ? 19.037 2.631 -17.875 1.00 92.44 67 VAL A CA 1
ATOM 543 C C . VAL A 1 67 ? 17.919 1.756 -17.310 1.00 92.44 67 VAL A C 1
ATOM 545 O O . VAL A 1 67 ? 17.093 2.254 -16.544 1.00 92.44 67 VAL A O 1
ATOM 548 N N . LEU A 1 68 ? 17.901 0.459 -17.636 1.00 90.12 68 LEU A N 1
ATOM 549 C CA . LEU A 1 68 ? 16.929 -0.485 -17.084 1.00 90.12 68 LEU A CA 1
ATOM 550 C C . LEU A 1 68 ? 16.993 -0.491 -15.550 1.00 90.12 68 LEU A C 1
ATOM 552 O O . LEU A 1 68 ? 15.967 -0.287 -14.906 1.00 90.12 68 LEU A O 1
ATOM 556 N N . LEU A 1 69 ? 18.181 -0.674 -14.964 1.00 87.94 69 LEU A N 1
ATOM 557 C CA . LEU A 1 69 ? 18.351 -0.702 -13.507 1.00 87.94 69 LEU A CA 1
ATOM 558 C C . LEU A 1 69 ? 17.843 0.590 -12.855 1.00 87.94 69 LEU A C 1
ATOM 560 O O . LEU A 1 69 ? 17.085 0.536 -11.888 1.00 87.94 69 LEU A O 1
ATOM 564 N N . HIS A 1 70 ? 18.192 1.749 -13.417 1.00 91.06 70 HIS A N 1
ATOM 565 C CA . HIS A 1 70 ? 17.749 3.028 -12.870 1.00 91.06 70 HIS A CA 1
ATOM 566 C C . HIS A 1 70 ? 16.229 3.214 -12.939 1.00 91.06 70 HIS A C 1
ATOM 568 O O . HIS A 1 70 ? 15.619 3.617 -11.949 1.00 91.06 70 HIS A O 1
ATOM 574 N N . LEU A 1 71 ? 15.596 2.873 -14.068 1.00 89.06 71 LEU A N 1
ATOM 575 C CA . LEU A 1 71 ? 14.141 2.971 -14.218 1.00 89.06 71 LEU A CA 1
ATOM 576 C C . LEU A 1 71 ? 13.406 2.171 -13.137 1.00 89.06 71 LEU A C 1
ATOM 578 O O . LEU A 1 71 ? 12.439 2.677 -12.575 1.00 89.06 71 LEU A O 1
ATOM 582 N N . GLY A 1 72 ? 13.900 0.989 -12.762 1.00 85.31 72 GLY A N 1
ATOM 583 C CA . GLY A 1 72 ? 13.295 0.182 -11.699 1.00 85.31 72 GLY A CA 1
ATOM 584 C C . GLY A 1 72 ? 13.274 0.900 -10.350 1.00 85.31 72 GLY A C 1
ATOM 585 O O . GLY A 1 72 ? 12.279 0.841 -9.631 1.00 85.31 72 GLY A O 1
ATOM 586 N N . MET A 1 73 ? 14.333 1.644 -10.028 1.00 87.88 73 MET A N 1
ATOM 587 C CA . MET A 1 73 ? 14.426 2.401 -8.777 1.00 87.88 73 MET A CA 1
ATOM 588 C C . MET A 1 73 ? 13.461 3.598 -8.734 1.00 87.88 73 MET A C 1
ATOM 590 O O . MET A 1 73 ? 12.994 3.968 -7.652 1.00 87.88 73 MET A O 1
ATOM 594 N N . THR A 1 74 ? 13.061 4.135 -9.897 1.00 88.44 74 THR A N 1
ATOM 595 C CA . THR A 1 74 ? 12.044 5.204 -10.001 1.00 88.44 74 THR A CA 1
ATOM 596 C C . THR A 1 74 ? 10.629 4.772 -9.601 1.00 88.44 74 THR A C 1
ATOM 598 O O . THR A 1 74 ? 9.745 5.618 -9.478 1.00 88.44 74 THR A O 1
ATOM 601 N N . ALA A 1 75 ? 10.402 3.482 -9.326 1.00 86.00 75 ALA A N 1
ATOM 602 C CA . ALA A 1 75 ? 9.162 2.998 -8.720 1.00 86.00 75 ALA A CA 1
ATOM 603 C C . ALA A 1 75 ? 9.015 3.401 -7.235 1.00 86.00 75 ALA A C 1
ATOM 605 O O . ALA A 1 75 ? 7.895 3.465 -6.718 1.00 86.00 75 ALA A O 1
ATOM 606 N N . SER A 1 76 ? 10.126 3.693 -6.547 1.00 88.25 76 SER A N 1
ATOM 607 C CA . SER A 1 76 ? 10.149 3.929 -5.093 1.00 88.25 76 SER A CA 1
ATOM 608 C C . SER A 1 76 ? 9.303 5.136 -4.648 1.00 88.25 76 SER A C 1
ATOM 610 O O . SER A 1 76 ? 8.533 4.994 -3.697 1.00 88.25 76 SER A O 1
ATOM 612 N N . PRO A 1 77 ? 9.340 6.306 -5.326 1.00 89.38 77 PRO A N 1
ATOM 613 C CA . PRO A 1 77 ? 8.451 7.426 -5.006 1.00 89.38 77 PRO A CA 1
ATOM 614 C C . PRO A 1 77 ? 6.964 7.053 -5.051 1.00 89.38 77 PRO A C 1
ATOM 616 O O . PRO A 1 77 ? 6.215 7.387 -4.135 1.00 89.38 77 PRO A O 1
ATOM 619 N N . SER A 1 78 ? 6.536 6.282 -6.056 1.00 89.56 78 SER A N 1
ATOM 620 C CA . SER A 1 78 ? 5.137 5.853 -6.170 1.00 89.56 78 SER A CA 1
ATOM 621 C C . SER A 1 78 ? 4.713 4.909 -5.049 1.00 89.56 78 SER A C 1
ATOM 623 O O . SER A 1 78 ? 3.580 4.992 -4.582 1.00 89.56 78 SER A O 1
ATOM 625 N N . TYR A 1 79 ? 5.619 4.063 -4.552 1.00 91.38 79 TYR A N 1
ATOM 626 C CA . TYR A 1 79 ? 5.376 3.269 -3.346 1.00 91.38 79 TYR A CA 1
ATOM 627 C C . TYR A 1 79 ? 5.058 4.158 -2.128 1.00 91.38 79 TYR A C 1
ATOM 629 O O . TYR A 1 79 ? 4.095 3.890 -1.403 1.00 91.38 79 TYR A O 1
ATOM 637 N N . TYR A 1 80 ? 5.809 5.244 -1.923 1.00 93.88 80 TYR A N 1
ATOM 638 C CA . TYR A 1 80 ? 5.552 6.183 -0.827 1.00 93.88 80 TYR A CA 1
ATOM 639 C C . TYR A 1 80 ? 4.232 6.945 -0.998 1.00 93.88 80 TYR A C 1
ATOM 641 O O . TYR A 1 80 ? 3.499 7.094 -0.016 1.00 93.88 80 TYR A O 1
ATOM 649 N N . ASP A 1 81 ? 3.880 7.344 -2.225 1.00 94.38 81 ASP A N 1
ATOM 650 C CA . ASP A 1 81 ? 2.591 7.983 -2.525 1.00 94.38 81 ASP A CA 1
ATOM 651 C C . ASP A 1 81 ? 1.411 7.106 -2.074 1.00 94.38 81 ASP A C 1
ATOM 653 O O . ASP A 1 81 ? 0.499 7.584 -1.398 1.00 94.38 81 ASP A O 1
ATOM 657 N N . TYR A 1 82 ? 1.442 5.798 -2.367 1.00 96.12 82 TYR A N 1
ATOM 658 C CA . TYR A 1 82 ? 0.400 4.867 -1.911 1.00 96.12 82 TYR A CA 1
ATOM 659 C C . TYR A 1 82 ? 0.307 4.772 -0.391 1.00 96.12 82 TYR A C 1
ATOM 661 O O . TYR A 1 82 ? -0.796 4.689 0.158 1.00 96.12 82 TYR A O 1
ATOM 669 N N . LEU A 1 83 ? 1.445 4.773 0.306 1.00 95.19 83 LEU A N 1
ATOM 670 C CA . LEU A 1 83 ? 1.446 4.749 1.763 1.00 95.19 83 LEU A CA 1
ATOM 671 C C . LEU A 1 83 ? 0.808 6.017 2.340 1.00 95.19 83 LEU A C 1
ATOM 673 O O . LEU A 1 83 ? 0.007 5.915 3.272 1.00 95.19 83 LEU A O 1
ATOM 677 N N . ILE A 1 84 ? 1.129 7.193 1.795 1.00 96.25 84 ILE A N 1
ATOM 678 C CA . ILE A 1 84 ? 0.535 8.468 2.223 1.00 96.25 84 ILE A CA 1
ATOM 679 C C . ILE A 1 84 ? -0.972 8.455 1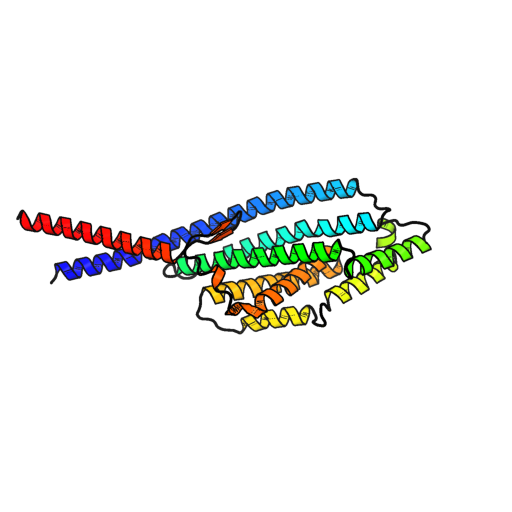.965 1.00 96.25 84 ILE A C 1
ATOM 681 O O . ILE A 1 84 ? -1.747 8.646 2.904 1.00 96.25 84 ILE A O 1
ATOM 685 N N . ASP A 1 85 ? -1.387 8.145 0.736 1.00 96.81 85 ASP A N 1
ATOM 686 C CA . ASP A 1 85 ? -2.795 8.103 0.330 1.00 96.81 85 ASP A CA 1
ATOM 687 C C . ASP A 1 85 ? -3.613 7.162 1.222 1.00 96.81 85 ASP A C 1
ATOM 689 O O . ASP A 1 85 ? -4.709 7.500 1.678 1.00 96.81 85 ASP A O 1
ATOM 693 N N . PHE A 1 86 ? -3.057 5.996 1.559 1.00 96.88 86 PHE A N 1
ATOM 694 C CA . PHE A 1 86 ? -3.736 5.039 2.421 1.00 96.88 86 PHE A CA 1
ATOM 695 C C . PHE A 1 86 ? -3.851 5.516 3.877 1.00 96.88 86 PHE A C 1
ATOM 697 O O . PHE A 1 86 ? -4.902 5.336 4.503 1.00 96.88 86 PHE A O 1
ATOM 704 N N . ASN A 1 87 ? -2.820 6.178 4.419 1.00 96.38 87 ASN A N 1
ATOM 705 C CA . ASN A 1 87 ? -2.908 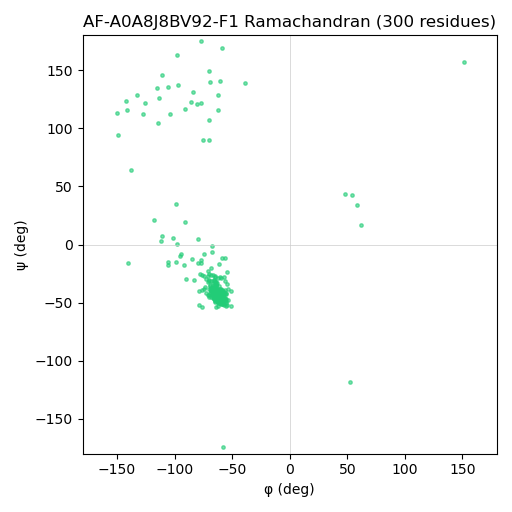6.814 5.738 1.00 96.38 87 ASN A CA 1
ATOM 706 C C . ASN A 1 87 ? -3.964 7.937 5.734 1.00 96.38 87 ASN A C 1
ATOM 708 O O . ASN A 1 87 ? -4.771 8.029 6.665 1.00 96.38 87 ASN A O 1
ATOM 712 N N . GLU A 1 88 ? -4.021 8.750 4.675 1.00 96.56 88 GLU A N 1
ATOM 713 C CA . GLU A 1 88 ? -5.046 9.783 4.519 1.00 96.56 88 GLU A CA 1
ATOM 714 C C . GLU A 1 88 ? -6.457 9.200 4.439 1.00 96.56 88 GLU A C 1
ATOM 716 O O . GLU A 1 88 ? -7.385 9.724 5.065 1.00 96.56 88 GLU A O 1
ATOM 721 N N . TYR A 1 89 ? -6.630 8.116 3.685 1.00 96.06 89 TYR A N 1
ATOM 722 C CA . TYR A 1 89 ? -7.890 7.394 3.586 1.00 96.06 89 TYR A CA 1
ATOM 723 C C . TYR A 1 89 ? -8.375 6.935 4.964 1.00 96.06 89 TYR A C 1
ATOM 725 O O . TYR A 1 89 ? -9.511 7.232 5.346 1.00 96.06 89 TYR A O 1
ATOM 733 N N . LEU A 1 90 ? -7.512 6.280 5.747 1.00 94.19 90 LEU A N 1
ATOM 734 C CA . LEU A 1 90 ? -7.859 5.815 7.093 1.00 94.19 90 LEU A CA 1
ATOM 735 C C . LEU A 1 90 ? -8.171 6.972 8.047 1.00 94.19 90 LEU A C 1
ATOM 737 O O . LEU A 1 90 ? -9.063 6.849 8.887 1.00 94.19 90 LEU A O 1
ATOM 741 N N . LYS A 1 91 ? -7.490 8.112 7.898 1.00 92.69 91 LYS A N 1
ATOM 742 C CA . LYS A 1 91 ? -7.762 9.326 8.678 1.00 92.69 91 LYS A CA 1
ATOM 743 C C . LYS A 1 91 ? -9.123 9.943 8.339 1.00 92.69 91 LYS A C 1
ATOM 745 O O . LYS A 1 91 ? -9.827 10.412 9.230 1.00 92.69 91 LYS A O 1
ATOM 750 N N . LYS A 1 92 ? -9.501 9.946 7.056 1.00 92.50 92 LYS A N 1
ATOM 751 C CA . LYS A 1 92 ? -10.775 10.492 6.546 1.00 92.50 92 LYS A CA 1
ATOM 752 C C . LYS A 1 92 ? -11.958 9.536 6.749 1.00 92.50 92 LYS A C 1
ATOM 754 O O . LYS A 1 92 ? -13.111 9.956 6.632 1.00 92.50 92 LYS A O 1
ATOM 759 N N . LYS A 1 93 ? -11.700 8.258 7.040 1.00 88.25 93 LYS A N 1
ATOM 760 C CA . LYS A 1 93 ? -12.730 7.233 7.222 1.00 88.25 93 LYS A CA 1
ATOM 761 C C . LYS A 1 93 ? -13.647 7.579 8.407 1.00 88.25 93 LYS A C 1
ATOM 763 O O . LYS A 1 93 ? -13.161 7.813 9.514 1.00 88.25 93 LYS A O 1
ATOM 768 N N . PRO A 1 94 ? -14.982 7.572 8.230 1.00 81.38 94 PRO A N 1
ATOM 769 C CA . PRO A 1 94 ? -15.904 7.798 9.336 1.00 81.38 94 PRO A CA 1
ATOM 770 C C . PRO A 1 94 ? -15.761 6.697 10.391 1.00 81.38 94 PRO A C 1
ATOM 772 O O . PRO A 1 94 ? -16.069 5.530 10.129 1.00 81.38 94 PRO A O 1
ATOM 775 N N . ARG A 1 95 ? -15.327 7.066 11.596 1.00 76.12 95 ARG A N 1
ATOM 776 C CA . ARG A 1 95 ? -15.258 6.143 12.732 1.00 76.12 95 ARG A CA 1
ATOM 777 C C . ARG A 1 95 ? -16.629 6.071 13.404 1.00 76.12 95 ARG A C 1
ATOM 779 O O . ARG A 1 95 ? -17.282 7.087 13.625 1.00 76.12 95 ARG A O 1
ATOM 786 N N . SER A 1 96 ? -17.092 4.847 13.653 1.00 63.19 96 SER A N 1
ATOM 787 C CA . SER A 1 96 ? -18.393 4.547 14.270 1.00 63.19 96 SER A CA 1
ATOM 788 C C . SER A 1 96 ? -18.549 5.161 15.668 1.00 63.19 96 SER A C 1
ATOM 790 O O . SER A 1 96 ? -17.559 5.553 16.282 1.00 63.19 96 SER A O 1
ATOM 792 N N . ASP A 1 97 ? -19.772 5.124 16.207 1.00 66.75 97 ASP A N 1
ATOM 793 C CA . ASP A 1 97 ? -20.104 5.503 17.587 1.00 66.75 97 ASP A CA 1
ATOM 794 C C . ASP A 1 97 ? -19.050 5.058 18.622 1.00 66.75 97 ASP A C 1
ATOM 796 O O . ASP A 1 97 ? -18.565 3.923 18.607 1.00 66.75 97 ASP A O 1
ATOM 800 N N . HIS A 1 98 ? -18.754 5.935 19.587 1.00 71.38 98 HIS A N 1
ATOM 801 C CA . HIS A 1 98 ? -17.730 5.748 20.629 1.00 71.38 98 HIS A CA 1
ATOM 802 C C . HIS A 1 98 ? -17.890 4.480 21.495 1.00 71.38 98 HIS A C 1
ATOM 804 O O . HIS A 1 98 ? -16.993 4.133 22.255 1.00 71.38 98 HIS A O 1
ATOM 810 N N . LEU A 1 99 ? -19.021 3.774 21.417 1.00 71.88 99 LEU A N 1
ATOM 811 C CA . LEU A 1 99 ? -19.226 2.509 22.132 1.00 71.88 99 LEU A CA 1
ATOM 812 C C . LEU A 1 99 ? -18.471 1.332 21.499 1.00 71.88 99 LEU A C 1
ATOM 814 O O . LEU A 1 99 ? -18.139 0.384 22.206 1.00 71.88 99 LEU A O 1
ATOM 818 N N . THR A 1 100 ? -18.197 1.381 20.194 1.00 79.75 100 THR A N 1
ATOM 819 C CA . THR A 1 100 ? -17.438 0.344 19.473 1.00 79.75 100 THR A CA 1
ATOM 820 C C . THR A 1 100 ? -16.074 0.832 19.006 1.00 79.75 100 THR A C 1
ATOM 822 O O . THR A 1 100 ? -15.365 0.088 18.332 1.00 79.75 100 THR A O 1
ATOM 825 N N . GLY A 1 101 ? -15.693 2.068 19.340 1.00 83.62 101 GLY A N 1
ATOM 826 C CA . GLY A 1 101 ? -14.542 2.709 18.719 1.00 83.62 101 GLY A CA 1
ATOM 827 C C . GLY A 1 101 ? -13.208 2.026 19.016 1.00 83.62 101 GLY A C 1
ATOM 828 O O . GLY A 1 101 ? -12.374 2.022 18.131 1.00 83.62 101 GLY A O 1
ATOM 829 N N . THR A 1 102 ? -13.016 1.340 20.149 1.00 88.25 102 THR A N 1
ATOM 830 C CA . THR A 1 102 ? -11.803 0.514 20.356 1.00 88.25 102 THR A CA 1
ATOM 831 C C . THR A 1 102 ? -11.683 -0.610 19.324 1.00 88.25 102 THR A C 1
ATOM 833 O O . THR A 1 102 ? -10.656 -0.758 18.671 1.00 88.25 102 THR A O 1
ATOM 836 N N . PHE A 1 103 ? -12.754 -1.376 19.108 1.00 88.56 103 PHE A N 1
ATOM 837 C CA . PHE A 1 103 ? -12.776 -2.454 18.115 1.00 88.56 103 PHE A CA 1
ATOM 838 C C . PHE A 1 103 ? -12.648 -1.921 16.685 1.00 88.56 103 PHE A C 1
ATOM 840 O O . PHE A 1 103 ? -11.948 -2.521 15.874 1.00 88.56 103 PHE A O 1
ATOM 847 N N . THR A 1 104 ? -13.297 -0.793 16.379 1.00 89.44 104 THR A N 1
ATOM 848 C CA . THR A 1 104 ? -13.182 -0.134 15.071 1.00 89.44 104 THR A CA 1
ATOM 849 C C . THR A 1 104 ? -11.765 0.386 14.832 1.00 89.44 104 THR A C 1
ATOM 851 O O . THR A 1 104 ? -11.211 0.119 13.775 1.00 89.44 104 THR A O 1
ATOM 854 N N . THR A 1 105 ? -11.139 1.033 15.818 1.00 91.19 105 THR A N 1
ATOM 855 C CA . THR A 1 105 ? -9.743 1.480 15.722 1.00 91.19 105 THR A CA 1
ATOM 856 C C . THR A 1 105 ? -8.809 0.294 15.490 1.00 91.19 105 THR A C 1
ATOM 858 O O . THR A 1 105 ? -7.977 0.353 14.596 1.00 91.19 105 THR A O 1
ATOM 861 N N . GLN A 1 106 ? -8.982 -0.820 16.212 1.00 90.75 106 GLN A N 1
ATOM 862 C CA . GLN A 1 106 ? -8.144 -2.007 16.011 1.00 90.75 106 GLN A CA 1
ATOM 863 C C . GLN A 1 106 ? -8.348 -2.599 14.607 1.00 90.75 106 GLN A C 1
ATOM 865 O O . GLN A 1 106 ? -7.417 -3.119 13.995 1.00 90.75 106 GLN A O 1
ATOM 870 N N . ALA A 1 107 ? -9.577 -2.531 14.090 1.00 90.12 107 ALA A N 1
ATOM 871 C CA . ALA A 1 107 ? -9.889 -2.941 12.728 1.00 90.12 107 ALA A CA 1
ATOM 872 C C . ALA A 1 107 ? -9.239 -2.037 11.673 1.00 90.12 107 ALA A C 1
ATOM 874 O O . ALA A 1 107 ? -8.787 -2.533 10.647 1.00 90.12 107 ALA A O 1
ATOM 875 N N . ASP A 1 108 ? -9.158 -0.734 11.913 1.00 91.50 108 ASP A N 1
ATOM 876 C CA . ASP A 1 108 ? -8.486 0.185 10.997 1.00 91.50 108 ASP A CA 1
ATOM 877 C C . ASP A 1 108 ? -6.955 0.040 11.075 1.00 91.50 108 ASP A C 1
ATOM 879 O O . ASP A 1 108 ? -6.290 0.046 10.046 1.00 91.50 108 ASP A O 1
ATOM 883 N N . GLU A 1 109 ? -6.388 -0.202 12.258 1.00 91.56 109 GLU A N 1
ATOM 884 C CA . GLU A 1 109 ? -4.958 -0.496 12.447 1.00 91.56 109 GLU A CA 1
ATOM 885 C C . GLU A 1 109 ? -4.531 -1.828 11.814 1.00 91.56 109 GLU A C 1
ATOM 887 O O . GLU A 1 109 ? -3.485 -1.918 11.173 1.00 91.56 109 GLU A O 1
ATOM 892 N N . GLY A 1 110 ? -5.337 -2.883 11.954 1.00 89.81 110 GLY A N 1
ATOM 893 C CA . GLY A 1 110 ? -5.052 -4.143 11.269 1.00 89.81 110 GLY A CA 1
ATOM 894 C C . GLY A 1 110 ? -5.218 -4.023 9.749 1.00 89.81 110 GLY A C 1
ATOM 895 O O . GLY A 1 110 ? -4.479 -4.657 8.999 1.00 89.81 110 GLY A O 1
ATOM 896 N N . ALA A 1 111 ? -6.129 -3.164 9.278 1.00 90.81 111 ALA A N 1
ATOM 897 C CA . ALA A 1 111 ? -6.230 -2.834 7.860 1.00 90.81 111 ALA A CA 1
ATOM 898 C C . ALA A 1 111 ? -5.027 -2.003 7.375 1.00 90.81 111 ALA A C 1
ATOM 900 O O . ALA A 1 111 ? -4.562 -2.231 6.260 1.00 90.81 111 ALA A O 1
ATOM 901 N N . LEU A 1 112 ? -4.481 -1.111 8.214 1.00 92.31 112 LEU A N 1
ATOM 902 C CA . LEU A 1 112 ? -3.218 -0.409 7.959 1.00 92.31 112 LEU A CA 1
ATOM 903 C C . LEU A 1 112 ? -2.067 -1.402 7.756 1.00 92.31 112 LEU A C 1
ATOM 905 O O . LEU A 1 112 ? -1.327 -1.285 6.784 1.00 92.31 112 LEU A O 1
ATOM 909 N N . LEU A 1 113 ? -1.947 -2.400 8.639 1.00 91.00 113 LEU A N 1
ATOM 910 C CA . LEU A 1 113 ? -0.929 -3.447 8.534 1.00 91.00 113 LEU A CA 1
ATOM 911 C C . LEU A 1 113 ? -1.034 -4.230 7.220 1.00 91.00 113 LEU A C 1
ATOM 913 O O . LEU A 1 113 ? -0.039 -4.388 6.518 1.00 91.00 113 LEU A O 1
ATOM 917 N N . GLU A 1 114 ? -2.226 -4.715 6.875 1.00 89.75 114 GLU A N 1
ATOM 918 C CA . GLU A 1 114 ? -2.425 -5.476 5.636 1.00 89.75 114 GLU A CA 1
ATOM 919 C C . GLU A 1 114 ? -2.212 -4.609 4.389 1.00 89.75 114 GLU A C 1
ATOM 921 O O . GLU A 1 114 ? -1.590 -5.071 3.437 1.00 89.75 114 GLU A O 1
ATOM 926 N N . GLY A 1 115 ? -2.662 -3.350 4.394 1.00 92.69 115 GLY A N 1
ATOM 927 C CA . GLY A 1 115 ? -2.409 -2.428 3.286 1.00 92.69 115 GLY A CA 1
ATOM 928 C C . GLY A 1 115 ? -0.923 -2.118 3.107 1.00 92.69 115 GLY A C 1
ATOM 929 O O . GLY A 1 115 ? -0.439 -2.126 1.981 1.00 92.69 115 GLY A O 1
ATOM 930 N N . PHE A 1 116 ? -0.172 -1.947 4.200 1.00 92.06 116 PHE A N 1
ATOM 931 C CA . PHE A 1 116 ? 1.284 -1.797 4.134 1.00 92.06 116 PHE A CA 1
ATOM 932 C C . PHE A 1 116 ? 1.956 -3.021 3.501 1.00 92.06 116 PHE A C 1
ATOM 934 O O . PHE A 1 116 ? 2.815 -2.870 2.638 1.00 92.06 116 PHE A O 1
ATOM 941 N N . LEU A 1 117 ? 1.543 -4.233 3.891 1.00 91.38 117 LEU A N 1
ATOM 942 C CA . LEU A 1 117 ? 2.068 -5.470 3.306 1.00 91.38 117 LEU A CA 1
ATOM 943 C C . LEU A 1 117 ? 1.766 -5.566 1.809 1.00 91.38 117 LEU A C 1
ATOM 945 O O . LEU A 1 117 ? 2.658 -5.915 1.046 1.00 91.38 117 LEU A O 1
ATOM 949 N N . ILE A 1 118 ? 0.546 -5.225 1.387 1.00 94.00 118 ILE A N 1
ATOM 950 C CA . ILE A 1 118 ? 0.165 -5.192 -0.032 1.00 94.00 118 ILE A CA 1
ATOM 951 C C . ILE A 1 118 ? 1.065 -4.230 -0.805 1.00 94.00 118 ILE A C 1
ATOM 953 O O . ILE A 1 118 ? 1.656 -4.618 -1.809 1.00 94.00 118 ILE A O 1
ATOM 957 N N . ILE A 1 119 ? 1.207 -2.995 -0.325 1.00 95.25 119 ILE A N 1
ATOM 958 C CA . ILE A 1 119 ? 1.991 -1.957 -1.003 1.00 95.25 119 ILE A CA 1
ATOM 959 C C . ILE A 1 119 ? 3.480 -2.360 -1.059 1.00 95.25 119 ILE A C 1
ATOM 961 O O . ILE A 1 119 ? 4.130 -2.197 -2.090 1.00 95.25 119 ILE A O 1
ATOM 965 N N . GLN A 1 120 ? 4.010 -2.978 0.002 1.00 93.31 120 GLN A N 1
ATOM 966 C CA . GLN A 1 120 ? 5.386 -3.485 0.047 1.00 93.31 120 GLN A CA 1
ATOM 967 C C . GLN A 1 120 ? 5.629 -4.669 -0.899 1.00 93.31 120 GLN A C 1
ATOM 969 O O . GLN A 1 120 ? 6.671 -4.716 -1.558 1.00 93.31 120 GLN A O 1
ATOM 974 N N . VAL A 1 121 ? 4.704 -5.632 -0.951 1.00 94.50 121 VAL A N 1
ATOM 975 C CA . VAL A 1 121 ? 4.789 -6.769 -1.879 1.00 94.50 121 VAL A CA 1
ATOM 976 C C . VAL A 1 121 ? 4.733 -6.253 -3.310 1.00 94.50 121 VAL A C 1
ATOM 978 O O . VAL A 1 121 ? 5.641 -6.558 -4.068 1.00 94.50 121 VAL A O 1
ATOM 981 N N . SER A 1 122 ? 3.784 -5.366 -3.625 1.00 94.75 122 SER A N 1
ATOM 982 C CA . SER A 1 122 ? 3.658 -4.759 -4.958 1.00 94.75 122 SER A CA 1
ATOM 983 C C . SER A 1 122 ? 4.969 -4.109 -5.406 1.00 94.75 122 SER A C 1
ATOM 985 O O . SER A 1 122 ? 5.462 -4.372 -6.494 1.00 94.75 122 SER A O 1
ATOM 987 N N . HIS A 1 123 ? 5.594 -3.306 -4.538 1.00 93.25 123 HIS A N 1
ATOM 988 C CA . HIS A 1 123 ? 6.888 -2.690 -4.835 1.00 93.25 123 HIS A CA 1
ATOM 989 C C . HIS A 1 123 ? 7.997 -3.728 -5.060 1.00 93.25 123 HIS A C 1
ATOM 991 O O . HIS A 1 123 ? 8.815 -3.580 -5.962 1.00 93.25 123 HIS A O 1
ATOM 997 N N . SER A 1 124 ? 8.014 -4.797 -4.263 1.00 91.81 124 SER A N 1
ATOM 998 C CA . SER A 1 124 ? 9.012 -5.863 -4.391 1.00 91.81 124 SER A CA 1
ATOM 999 C C . SER A 1 124 ? 8.836 -6.665 -5.683 1.00 91.81 124 SER A C 1
ATOM 1001 O O . SER A 1 124 ? 9.838 -6.996 -6.310 1.00 91.81 124 SER A O 1
ATOM 1003 N N . GLU A 1 125 ? 7.595 -6.934 -6.096 1.00 90.75 125 GLU A N 1
ATOM 1004 C CA . GLU A 1 125 ? 7.273 -7.576 -7.377 1.00 90.75 125 GLU A CA 1
ATOM 1005 C C . GLU A 1 125 ? 7.702 -6.687 -8.547 1.00 90.75 125 GLU A C 1
ATOM 1007 O O . GLU A 1 125 ? 8.411 -7.154 -9.431 1.00 90.75 125 GLU A O 1
ATOM 1012 N N . VAL A 1 126 ? 7.408 -5.380 -8.506 1.00 89.88 126 VAL A N 1
ATOM 1013 C CA . VAL A 1 126 ? 7.897 -4.425 -9.517 1.00 89.88 126 VAL A CA 1
ATOM 1014 C C . VAL A 1 126 ? 9.418 -4.464 -9.628 1.00 89.88 126 VAL A C 1
ATOM 1016 O O . VAL A 1 126 ? 9.951 -4.601 -10.727 1.00 89.88 126 VAL A O 1
ATOM 1019 N N . LEU A 1 127 ? 10.136 -4.371 -8.504 1.00 88.88 127 LEU A N 1
ATOM 1020 C CA . LEU A 1 127 ? 11.595 -4.445 -8.525 1.00 88.88 127 LEU A CA 1
ATOM 1021 C C . LEU A 1 127 ? 12.074 -5.808 -9.045 1.00 88.88 127 LEU A C 1
ATOM 1023 O O . LEU A 1 127 ? 13.030 -5.850 -9.814 1.00 88.88 127 LEU A O 1
ATOM 1027 N N . GLY A 1 128 ? 11.428 -6.907 -8.658 1.00 85.56 128 GLY A N 1
ATOM 1028 C CA . GLY A 1 128 ? 11.770 -8.256 -9.103 1.00 85.56 128 GLY A CA 1
ATOM 1029 C C . GLY A 1 128 ? 11.605 -8.444 -10.611 1.00 85.56 128 GLY A C 1
ATOM 1030 O O . GLY A 1 128 ? 12.541 -8.906 -11.270 1.00 85.56 128 GLY A O 1
ATOM 1031 N N . GLU A 1 129 ? 10.455 -8.038 -11.148 1.00 82.94 129 GLU A N 1
ATOM 1032 C CA . GLU A 1 129 ? 10.153 -8.039 -12.579 1.00 82.94 129 GLU A CA 1
ATOM 1033 C C . GLU A 1 129 ? 11.135 -7.133 -13.329 1.00 82.94 129 GLU A C 1
ATOM 1035 O O . GLU A 1 129 ? 11.719 -7.529 -14.333 1.00 82.94 129 GLU A O 1
ATOM 1040 N N . TRP A 1 130 ? 11.415 -5.935 -12.829 1.00 83.81 130 TRP A N 1
ATOM 1041 C CA . TRP A 1 130 ? 12.256 -4.987 -13.554 1.00 83.81 130 TRP A CA 1
ATOM 1042 C C . TRP A 1 130 ? 13.756 -5.349 -13.541 1.00 83.81 130 TRP A C 1
ATOM 1044 O O . TRP A 1 130 ? 14.436 -5.203 -14.555 1.00 83.81 130 TRP A O 1
ATOM 1054 N N . HIS A 1 131 ? 14.288 -5.865 -12.423 1.00 73.56 131 HIS A N 1
ATOM 1055 C CA . HIS A 1 131 ? 15.736 -6.056 -12.233 1.00 73.56 131 HIS A CA 1
ATOM 1056 C C . HIS A 1 131 ? 16.281 -7.416 -12.694 1.00 73.56 131 HIS A C 1
ATOM 1058 O O . HIS A 1 131 ? 17.446 -7.505 -13.078 1.00 73.56 131 HIS A O 1
ATOM 1064 N N . ASN A 1 132 ? 15.497 -8.498 -12.658 1.00 64.94 132 ASN A N 1
ATOM 1065 C CA . ASN A 1 132 ? 16.047 -9.855 -12.821 1.00 64.94 132 ASN A CA 1
ATOM 1066 C C . ASN A 1 132 ? 16.083 -10.377 -14.270 1.00 64.94 132 ASN A C 1
ATOM 1068 O O . ASN A 1 132 ? 16.175 -11.588 -14.472 1.00 64.94 132 ASN A O 1
ATOM 1072 N N . MET A 1 133 ? 16.003 -9.505 -15.285 1.00 62.56 133 MET A N 1
ATOM 1073 C CA . MET A 1 133 ? 15.744 -9.918 -16.678 1.00 62.56 133 MET A CA 1
ATOM 1074 C C . MET A 1 133 ? 14.555 -10.888 -16.774 1.00 62.56 133 MET A C 1
ATOM 1076 O O . MET A 1 133 ? 14.609 -11.903 -17.477 1.00 62.56 133 MET A O 1
ATOM 1080 N N . SER A 1 134 ? 13.484 -10.580 -16.039 1.00 72.81 134 SER A N 1
ATOM 1081 C CA . SER A 1 134 ? 12.184 -11.217 -16.233 1.00 72.81 134 SER A CA 1
ATOM 1082 C C . SER A 1 134 ? 11.695 -11.017 -17.679 1.00 72.81 134 SER A C 1
ATOM 1084 O O . SER A 1 134 ? 12.375 -10.434 -18.534 1.00 72.81 134 SER A O 1
ATOM 1086 N N . GLU A 1 135 ? 10.470 -11.452 -17.957 1.00 84.44 135 GLU A N 1
ATOM 1087 C CA . GLU A 1 135 ? 9.786 -11.099 -19.197 1.00 84.44 135 GLU A CA 1
ATOM 1088 C C . GLU A 1 135 ? 9.800 -9.584 -19.464 1.00 84.44 135 GLU A C 1
ATOM 1090 O O . GLU A 1 135 ? 10.117 -9.166 -20.576 1.00 84.44 135 GLU A O 1
ATOM 1095 N N . LEU A 1 136 ? 9.609 -8.759 -18.434 1.00 85.50 136 LEU A N 1
ATOM 1096 C CA . LEU A 1 136 ? 9.582 -7.305 -18.554 1.00 85.50 136 LEU A CA 1
ATOM 1097 C C . LEU A 1 136 ? 10.951 -6.697 -18.884 1.00 85.50 136 LEU A C 1
ATOM 1099 O O . LEU A 1 136 ? 11.062 -5.831 -19.754 1.00 85.50 136 LEU A O 1
ATOM 1103 N N . GLY A 1 137 ? 12.014 -7.201 -18.252 1.00 86.50 137 GLY A N 1
ATOM 1104 C CA . GLY A 1 137 ? 13.381 -6.798 -18.588 1.00 86.50 137 GLY A CA 1
ATOM 1105 C C . GLY A 1 137 ? 13.737 -7.137 -20.040 1.00 86.50 137 GLY A C 1
ATOM 1106 O O . GLY A 1 137 ? 14.413 -6.360 -20.713 1.00 86.50 137 GLY A O 1
ATOM 1107 N N . ARG A 1 138 ? 13.234 -8.262 -20.566 1.00 88.69 138 ARG A N 1
ATOM 1108 C CA . ARG A 1 138 ? 13.393 -8.626 -21.984 1.00 88.69 138 ARG A CA 1
ATOM 1109 C C . ARG A 1 138 ? 12.572 -7.738 -22.918 1.00 88.69 138 ARG A C 1
ATOM 1111 O O . ARG A 1 138 ? 13.120 -7.295 -23.924 1.00 88.69 138 ARG A O 1
ATOM 1118 N N . ILE A 1 139 ? 11.318 -7.442 -22.564 1.00 92.19 139 ILE A N 1
ATOM 1119 C CA . ILE A 1 139 ? 10.443 -6.509 -23.297 1.00 92.19 139 ILE A CA 1
ATOM 1120 C C . ILE A 1 139 ? 11.121 -5.141 -23.468 1.00 92.19 139 ILE A C 1
ATOM 1122 O O . ILE A 1 139 ? 10.958 -4.505 -24.505 1.00 92.19 139 ILE A O 1
ATOM 1126 N N . PHE A 1 140 ? 11.920 -4.701 -22.491 1.00 92.38 140 PHE A N 1
ATOM 1127 C CA . PHE A 1 140 ? 12.719 -3.481 -22.603 1.00 92.38 140 PHE A CA 1
ATOM 1128 C C . PHE A 1 140 ? 14.010 -3.664 -23.423 1.00 92.38 140 PHE A C 1
ATOM 1130 O O . PHE A 1 140 ? 14.272 -2.900 -24.353 1.00 92.38 140 PHE A O 1
ATOM 1137 N N . LEU A 1 141 ? 14.835 -4.665 -23.094 1.00 92.56 141 LEU A N 1
ATOM 1138 C CA . LEU A 1 141 ? 16.178 -4.803 -23.674 1.00 92.56 141 LEU A CA 1
ATOM 1139 C C . LEU A 1 141 ? 16.174 -5.229 -25.150 1.00 92.56 141 LEU A C 1
ATOM 1141 O O . LEU A 1 141 ? 17.075 -4.836 -25.892 1.00 92.56 141 LEU A O 1
ATOM 1145 N N . ASP A 1 142 ? 15.197 -6.022 -25.596 1.00 93.88 142 ASP A N 1
ATOM 1146 C CA . ASP A 1 142 ? 15.149 -6.506 -26.981 1.00 93.88 142 ASP A CA 1
ATOM 1147 C C . ASP A 1 142 ? 14.950 -5.345 -27.990 1.00 93.88 142 ASP A C 1
ATOM 1149 O O . ASP A 1 142 ? 15.738 -5.250 -28.941 1.00 93.88 142 ASP A O 1
ATOM 1153 N N . PRO A 1 143 ? 14.000 -4.405 -27.788 1.00 95.19 143 PRO A N 1
ATOM 1154 C CA . PRO A 1 143 ? 13.915 -3.170 -28.571 1.00 95.19 143 PRO A CA 1
ATOM 1155 C C . PRO A 1 143 ? 15.158 -2.276 -28.475 1.00 95.19 143 PRO A C 1
ATOM 1157 O O . PRO A 1 143 ? 15.611 -1.776 -29.504 1.00 95.19 143 PRO A O 1
ATOM 1160 N N . CYS A 1 144 ? 15.762 -2.115 -27.289 1.00 94.62 144 CYS A N 1
ATOM 1161 C CA . CYS A 1 144 ? 16.994 -1.325 -27.142 1.00 94.62 144 CYS A CA 1
ATOM 1162 C C . CYS A 1 144 ? 18.142 -1.880 -27.999 1.00 94.62 144 CYS A C 1
ATOM 1164 O O . CY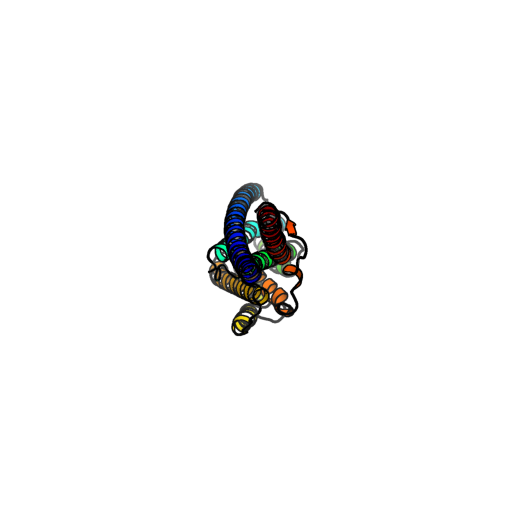S A 1 144 ? 18.840 -1.120 -28.666 1.00 94.62 144 CYS A O 1
ATOM 1166 N N . ARG A 1 145 ? 18.314 -3.208 -28.034 1.00 94.38 145 ARG A N 1
ATOM 1167 C CA . ARG A 1 145 ? 19.348 -3.874 -28.846 1.00 94.38 145 ARG A CA 1
ATOM 1168 C C . ARG A 1 145 ? 19.098 -3.741 -30.342 1.00 94.38 145 ARG A C 1
ATOM 1170 O O . ARG A 1 145 ? 20.050 -3.626 -31.111 1.00 94.38 145 ARG A O 1
ATOM 1177 N N . ARG A 1 146 ? 17.839 -3.791 -30.790 1.00 94.94 146 ARG A N 1
ATOM 1178 C CA . ARG A 1 146 ? 17.513 -3.521 -32.202 1.00 94.94 146 ARG A CA 1
ATOM 1179 C C . ARG A 1 146 ? 17.888 -2.093 -32.573 1.00 94.94 146 ARG A C 1
ATOM 1181 O O . ARG A 1 146 ? 18.656 -1.907 -33.513 1.00 94.94 146 ARG A O 1
ATOM 1188 N N . TYR A 1 147 ? 17.445 -1.132 -31.766 1.00 96.94 147 TYR A N 1
ATOM 1189 C CA . TYR A 1 147 ? 17.763 0.277 -31.955 1.00 96.94 147 TYR A CA 1
ATOM 1190 C C . TYR A 1 147 ? 19.278 0.525 -32.017 1.00 96.94 147 TYR A C 1
ATOM 1192 O O . TYR A 1 147 ? 19.760 1.205 -32.923 1.00 96.94 147 TYR A O 1
ATOM 1200 N N . GLU A 1 148 ? 20.040 -0.061 -31.087 1.00 95.31 148 GLU A N 1
ATOM 1201 C CA . GLU A 1 148 ? 21.502 0.052 -31.037 1.00 95.31 148 GLU A CA 1
ATOM 1202 C C . GLU A 1 148 ? 22.173 -0.455 -32.324 1.00 95.31 148 GLU A C 1
ATOM 1204 O O . GLU A 1 148 ? 23.050 0.218 -32.876 1.00 95.31 148 GLU A O 1
ATOM 1209 N N . ASN A 1 149 ? 21.747 -1.620 -32.827 1.00 93.75 149 ASN A N 1
ATOM 1210 C CA . ASN A 1 149 ? 22.293 -2.212 -34.050 1.00 93.75 149 ASN A CA 1
ATOM 1211 C C . ASN A 1 149 ? 22.019 -1.348 -35.289 1.00 93.75 149 ASN A C 1
ATOM 1213 O O . ASN A 1 149 ? 22.895 -1.215 -36.148 1.00 93.75 149 ASN A O 1
ATOM 1217 N N . ASP A 1 150 ? 20.831 -0.750 -35.370 1.00 94.31 150 ASP A N 1
ATOM 1218 C CA . ASP A 1 150 ? 20.421 0.065 -36.513 1.00 94.31 150 ASP A CA 1
ATOM 1219 C C . ASP A 1 150 ? 21.082 1.457 -36.515 1.00 94.31 150 ASP A C 1
ATOM 1221 O O . ASP A 1 150 ? 21.313 2.028 -37.584 1.00 94.31 150 ASP A O 1
ATOM 1225 N N . ASN A 1 151 ? 21.458 1.981 -35.341 1.00 92.06 151 ASN A N 1
ATOM 1226 C CA . ASN A 1 151 ? 21.985 3.344 -35.172 1.00 92.06 151 ASN A CA 1
ATOM 1227 C C . ASN A 1 151 ? 23.476 3.416 -34.791 1.00 92.06 151 ASN A C 1
ATOM 1229 O O . ASN A 1 151 ? 23.999 4.503 -34.557 1.00 92.06 151 ASN A O 1
ATOM 1233 N N . GLN A 1 152 ? 24.191 2.284 -34.798 1.00 87.69 152 GLN A N 1
ATOM 1234 C CA . GLN A 1 152 ? 25.615 2.191 -34.425 1.00 87.69 152 GLN A CA 1
ATOM 1235 C C . GLN A 1 152 ? 25.910 2.670 -32.990 1.00 87.69 152 GLN A C 1
ATOM 1237 O O . GLN A 1 152 ? 26.977 3.227 -32.722 1.00 87.69 152 GLN A O 1
ATOM 1242 N N . GLY A 1 153 ? 24.971 2.439 -32.073 1.00 90.56 153 GLY A N 1
ATOM 1243 C CA . GLY A 1 153 ? 25.078 2.809 -30.663 1.00 90.56 153 GLY A CA 1
ATOM 1244 C C . GLY A 1 153 ? 23.718 3.086 -30.029 1.00 90.56 153 GLY A C 1
ATOM 1245 O O . GLY A 1 153 ? 22.749 3.406 -30.718 1.00 90.56 153 GLY A O 1
ATOM 1246 N N . PHE A 1 154 ? 23.643 2.958 -28.704 1.00 95.50 154 PHE A N 1
ATOM 1247 C CA . PHE A 1 154 ? 22.447 3.281 -27.936 1.00 95.50 154 PHE A CA 1
ATOM 1248 C C . PHE A 1 154 ? 22.535 4.696 -27.348 1.00 95.50 154 PHE A C 1
ATOM 1250 O O . PHE A 1 154 ? 23.566 5.120 -26.826 1.00 95.50 154 PHE A O 1
ATOM 1257 N N . SER A 1 155 ? 21.425 5.426 -27.422 1.00 95.06 155 SER A N 1
ATOM 1258 C CA . SER A 1 155 ? 21.240 6.733 -26.795 1.00 95.06 155 SER A CA 1
ATOM 1259 C C . SER A 1 155 ? 19.819 6.796 -26.261 1.00 95.06 155 SER A C 1
ATOM 1261 O O . SER A 1 155 ? 18.872 6.760 -27.047 1.00 95.06 155 SER A O 1
ATOM 1263 N N . TRP A 1 156 ? 19.651 6.898 -24.940 1.00 94.81 156 TRP A N 1
ATOM 1264 C CA . TRP A 1 156 ? 18.321 6.937 -24.322 1.00 94.81 156 TRP A CA 1
ATOM 1265 C C . TRP A 1 156 ? 17.427 8.052 -24.885 1.00 94.81 156 TRP A C 1
ATOM 1267 O O . TRP A 1 156 ? 16.244 7.836 -25.153 1.00 94.81 156 TRP A O 1
ATOM 1277 N N . GLU A 1 157 ? 17.983 9.248 -25.092 1.00 94.50 157 GLU A N 1
ATOM 1278 C CA . GLU A 1 157 ? 17.216 10.390 -25.599 1.00 94.50 157 GLU A CA 1
ATOM 1279 C C . GLU A 1 157 ? 16.734 10.184 -27.036 1.00 94.50 157 GLU A C 1
ATOM 1281 O O . GLU A 1 157 ? 15.622 10.586 -27.377 1.00 94.50 157 GLU A O 1
ATOM 1286 N N . GLU A 1 158 ? 17.531 9.533 -27.879 1.00 95.75 158 GLU A N 1
ATOM 1287 C CA . GLU A 1 158 ? 17.119 9.235 -29.249 1.00 95.75 158 GLU A CA 1
ATOM 1288 C C . GLU A 1 158 ? 16.170 8.028 -29.294 1.00 95.75 158 GLU A C 1
ATOM 1290 O O . GLU A 1 158 ? 15.144 8.085 -29.973 1.00 95.75 158 GLU A O 1
ATOM 1295 N N . PHE A 1 159 ? 16.438 6.993 -28.489 1.00 96.44 159 PHE A N 1
ATOM 1296 C CA . PHE A 1 159 ? 15.599 5.801 -28.376 1.00 96.44 159 PHE A CA 1
ATOM 1297 C C . PHE A 1 159 ? 14.160 6.157 -27.995 1.00 96.44 159 PHE A C 1
ATOM 1299 O O . PHE A 1 159 ? 13.238 5.728 -28.682 1.00 96.44 159 PHE A O 1
ATOM 1306 N N . LYS A 1 160 ? 13.944 7.015 -26.986 1.00 93.94 160 LYS A N 1
ATOM 1307 C CA . LYS A 1 160 ? 12.599 7.482 -26.577 1.00 93.94 160 LYS A CA 1
ATOM 1308 C C . LYS A 1 160 ? 11.777 8.110 -27.709 1.00 93.94 160 LYS A C 1
ATOM 1310 O O . LYS A 1 160 ? 10.555 8.175 -27.612 1.00 93.94 160 LYS A O 1
ATOM 1315 N N . ASN A 1 161 ? 12.437 8.612 -28.750 1.00 94.00 161 ASN A N 1
ATOM 1316 C CA . ASN A 1 161 ? 11.802 9.245 -29.905 1.00 94.00 161 ASN A CA 1
ATOM 1317 C C . ASN A 1 161 ? 11.719 8.314 -31.129 1.00 94.00 161 ASN A C 1
ATOM 1319 O O . ASN A 1 161 ? 11.326 8.758 -32.207 1.00 94.00 161 ASN A O 1
ATOM 1323 N N . SER A 1 162 ? 12.106 7.048 -30.976 1.00 95.19 162 SER A N 1
ATOM 1324 C CA . SER A 1 162 ? 12.177 6.059 -32.050 1.00 95.19 162 SER A CA 1
ATOM 1325 C C . SER A 1 162 ? 10.947 5.147 -32.105 1.00 95.19 162 SER A C 1
ATOM 1327 O O . SER A 1 162 ? 10.201 5.009 -31.132 1.00 95.19 162 SER A O 1
ATOM 1329 N N . ASP A 1 163 ? 10.772 4.465 -33.239 1.00 95.50 163 ASP A N 1
ATOM 1330 C CA . ASP A 1 163 ? 9.717 3.462 -33.412 1.00 95.50 163 ASP A CA 1
ATOM 1331 C C . ASP A 1 163 ? 9.921 2.239 -32.494 1.00 95.50 163 ASP A C 1
ATOM 1333 O O . ASP A 1 163 ? 8.938 1.656 -32.029 1.00 95.50 163 ASP A O 1
ATOM 1337 N N . ASP A 1 164 ? 11.170 1.879 -32.160 1.00 95.88 164 ASP A N 1
ATOM 1338 C CA . ASP A 1 164 ? 11.471 0.781 -31.228 1.00 95.88 164 ASP A CA 1
ATOM 1339 C C . ASP A 1 164 ? 10.955 1.070 -29.814 1.00 95.88 164 ASP A C 1
ATOM 1341 O O . ASP A 1 164 ? 10.485 0.157 -29.134 1.00 95.88 164 ASP A O 1
ATOM 1345 N N . PHE A 1 165 ? 10.967 2.333 -29.376 1.00 95.44 165 PHE A N 1
ATOM 1346 C CA . PHE A 1 165 ? 10.352 2.711 -28.102 1.00 95.44 165 PHE A CA 1
ATOM 1347 C C . PHE A 1 165 ? 8.827 2.587 -28.151 1.00 95.44 165 PHE A C 1
ATOM 1349 O O . PHE A 1 165 ? 8.211 2.117 -27.195 1.00 95.44 165 PHE A O 1
ATOM 1356 N N . GLY A 1 166 ? 8.210 2.929 -29.286 1.00 93.75 166 GLY A N 1
ATOM 1357 C CA . GLY A 1 166 ? 6.790 2.667 -29.522 1.00 93.75 166 GLY A CA 1
ATOM 1358 C C . GLY A 1 166 ? 6.450 1.174 -29.447 1.00 93.75 166 GLY A C 1
ATOM 1359 O O . GLY A 1 166 ? 5.439 0.802 -28.848 1.00 93.75 166 GLY A O 1
ATOM 1360 N N . GLN A 1 167 ? 7.312 0.314 -29.997 1.00 94.75 167 GLN A N 1
ATOM 1361 C CA . GLN A 1 167 ? 7.168 -1.137 -29.886 1.00 94.75 167 GLN A CA 1
ATOM 1362 C C . GLN A 1 167 ? 7.327 -1.624 -28.441 1.00 94.75 167 GLN A C 1
ATOM 1364 O O . GLN A 1 167 ? 6.477 -2.385 -27.978 1.00 94.75 167 GLN A O 1
ATOM 1369 N N . PHE A 1 168 ? 8.359 -1.161 -27.727 1.00 94.69 168 PHE A N 1
ATOM 1370 C CA . PHE A 1 168 ? 8.545 -1.439 -26.300 1.00 94.69 168 PHE A CA 1
ATOM 1371 C C . PHE A 1 168 ? 7.275 -1.110 -25.511 1.00 94.69 168 PHE A C 1
ATOM 1373 O O . PHE A 1 168 ? 6.759 -1.973 -24.809 1.00 94.69 168 PHE A O 1
ATOM 1380 N N . LEU A 1 169 ? 6.732 0.103 -25.659 1.00 95.06 169 LEU A N 1
ATOM 1381 C CA . LEU A 1 169 ? 5.525 0.511 -24.937 1.00 95.06 169 LEU A CA 1
ATOM 1382 C C . LEU A 1 169 ? 4.325 -0.383 -25.272 1.00 95.06 169 LEU A C 1
ATOM 1384 O O . LEU A 1 169 ? 3.551 -0.725 -24.381 1.00 95.06 169 LEU A O 1
ATOM 1388 N N . GLY A 1 170 ? 4.168 -0.778 -26.538 1.00 93.94 170 GLY A N 1
ATOM 1389 C CA . GLY A 1 170 ? 3.108 -1.697 -26.954 1.00 93.94 170 GLY A CA 1
ATOM 1390 C C . GLY A 1 170 ? 3.213 -3.066 -26.278 1.00 93.94 170 GLY A C 1
ATOM 1391 O O . GLY A 1 170 ? 2.229 -3.558 -25.731 1.00 93.94 170 GLY A O 1
ATOM 1392 N N . GLU A 1 171 ? 4.401 -3.671 -26.284 1.00 94.19 171 GLU A N 1
ATOM 1393 C CA . GLU A 1 171 ? 4.656 -4.961 -25.629 1.00 94.19 171 GLU A CA 1
ATOM 1394 C C . GLU A 1 171 ? 4.535 -4.858 -24.101 1.00 94.19 171 GLU A C 1
ATOM 1396 O O . GLU A 1 171 ? 3.897 -5.705 -23.478 1.00 94.19 171 GLU A O 1
ATOM 1401 N N . PHE A 1 172 ? 5.048 -3.776 -23.513 1.00 93.94 172 PHE A N 1
ATOM 1402 C CA . PHE A 1 172 ? 4.944 -3.472 -22.089 1.00 93.94 172 PHE A CA 1
ATOM 1403 C C . PHE A 1 172 ? 3.485 -3.400 -21.626 1.00 93.94 172 PHE A C 1
ATOM 1405 O O . PHE A 1 172 ? 3.107 -4.066 -20.664 1.00 93.94 172 PHE A O 1
ATOM 1412 N N . TYR A 1 173 ? 2.636 -2.625 -22.308 1.00 94.44 173 TYR A N 1
ATOM 1413 C CA . TYR A 1 173 ? 1.240 -2.500 -21.889 1.00 94.44 173 TYR A CA 1
ATOM 1414 C C . TYR A 1 173 ? 0.444 -3.779 -22.127 1.00 94.44 173 TYR A C 1
ATOM 1416 O O . TYR A 1 173 ? -0.434 -4.071 -21.323 1.00 94.44 173 TYR A O 1
ATOM 1424 N N . ASN A 1 174 ? 0.767 -4.568 -23.155 1.00 92.81 174 ASN A N 1
ATOM 1425 C CA . ASN A 1 174 ? 0.162 -5.890 -23.322 1.00 92.81 174 ASN A CA 1
ATOM 1426 C C . ASN A 1 174 ? 0.518 -6.815 -22.150 1.00 92.81 174 ASN A C 1
ATOM 1428 O O . ASN A 1 174 ? -0.373 -7.459 -21.609 1.00 92.81 174 ASN A O 1
ATOM 1432 N N . PHE A 1 175 ? 1.784 -6.831 -21.723 1.00 91.62 175 PHE A N 1
ATOM 1433 C CA . PHE A 1 175 ? 2.222 -7.597 -20.553 1.00 91.62 175 PHE A CA 1
ATOM 1434 C C . PHE A 1 175 ? 1.493 -7.158 -19.275 1.00 91.62 175 PHE A C 1
ATOM 1436 O O . PHE A 1 175 ? 0.989 -7.986 -18.523 1.00 91.62 1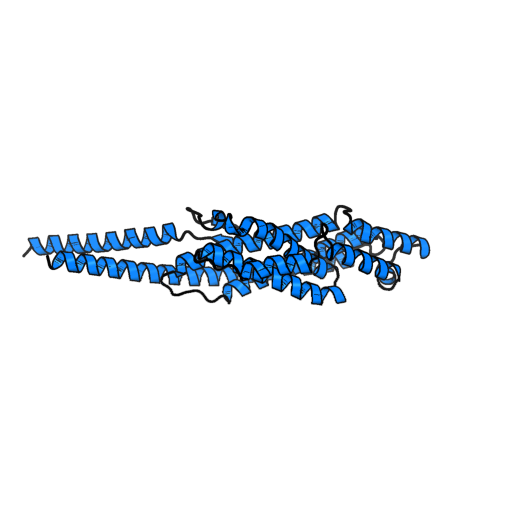75 PHE A O 1
ATOM 1443 N N . VAL A 1 176 ? 1.379 -5.847 -19.041 1.00 92.69 176 VAL A N 1
ATOM 1444 C CA . VAL A 1 176 ? 0.693 -5.314 -17.853 1.00 92.69 176 VAL A CA 1
ATOM 1445 C C . VAL A 1 176 ? -0.818 -5.576 -17.890 1.00 92.69 176 VAL A C 1
ATOM 1447 O O . VAL A 1 176 ? -1.420 -5.873 -16.855 1.00 92.69 176 VAL A O 1
ATOM 1450 N N . GLU A 1 177 ? -1.457 -5.442 -19.057 1.00 93.56 177 GLU A N 1
ATOM 1451 C CA . GLU A 1 177 ? -2.903 -5.634 -19.207 1.00 93.56 177 GLU A CA 1
ATOM 1452 C C . GLU A 1 177 ? -3.323 -7.112 -19.224 1.00 93.56 177 GLU A C 1
ATOM 1454 O O . GLU A 1 177 ? -4.517 -7.347 -19.052 1.00 93.56 177 GLU A O 1
ATOM 1459 N N . ASP A 1 178 ? -2.399 -8.070 -19.374 1.00 86.94 178 ASP A N 1
ATOM 1460 C CA . ASP A 1 178 ? -2.674 -9.514 -19.468 1.00 86.94 178 ASP A CA 1
ATOM 1461 C C . ASP A 1 178 ? -1.677 -10.360 -18.647 1.00 86.94 178 ASP A C 1
ATOM 1463 O O . ASP A 1 178 ? -0.888 -11.144 -19.180 1.00 86.94 178 ASP A O 1
ATOM 1467 N N . LYS A 1 179 ? -1.699 -10.190 -17.316 1.00 82.69 179 LYS A N 1
ATOM 1468 C CA . LYS A 1 179 ? -0.873 -10.978 -16.387 1.00 82.69 179 LYS A CA 1
ATOM 1469 C C . LYS A 1 179 ? -1.603 -12.282 -16.039 1.00 82.69 179 LYS A C 1
ATOM 1471 O O . LYS A 1 179 ? -2.725 -12.254 -15.539 1.00 82.69 179 LYS A O 1
ATOM 1476 N N . GLU A 1 180 ? -0.967 -13.426 -16.299 1.00 78.31 180 GLU A N 1
ATOM 1477 C CA . GLU A 1 180 ? -1.510 -14.769 -16.009 1.00 78.31 180 GLU A CA 1
ATOM 1478 C C . GLU A 1 180 ? -2.908 -15.049 -16.614 1.00 78.31 180 GLU A C 1
ATOM 1480 O O . GLU A 1 180 ? -3.779 -15.632 -15.964 1.00 78.31 180 GLU A O 1
ATOM 1485 N N . ASP A 1 181 ? -3.133 -14.640 -17.869 1.00 84.69 181 ASP A N 1
ATOM 1486 C CA . ASP A 1 181 ? -4.393 -14.820 -18.617 1.00 84.69 181 ASP A CA 1
ATOM 1487 C C . ASP A 1 181 ? -5.622 -14.116 -17.990 1.00 84.69 181 ASP A C 1
ATOM 1489 O O . ASP A 1 181 ? -6.779 -14.447 -18.295 1.00 84.69 181 ASP A O 1
ATOM 1493 N N . ILE A 1 182 ? -5.411 -13.160 -17.078 1.00 90.06 182 ILE A N 1
ATOM 1494 C CA . ILE A 1 182 ? -6.475 -12.358 -16.468 1.00 90.06 182 ILE A CA 1
ATOM 1495 C C . ILE A 1 182 ? -6.156 -10.885 -16.666 1.00 90.06 182 ILE A C 1
ATOM 1497 O O . ILE A 1 182 ? -5.158 -10.365 -16.174 1.00 90.06 182 ILE A O 1
ATOM 1501 N N . SER A 1 183 ? -7.075 -10.178 -17.325 1.00 94.94 183 SER A N 1
ATOM 1502 C CA . SER A 1 183 ? -6.845 -8.765 -17.579 1.00 94.94 183 SER A CA 1
ATOM 1503 C C . SER A 1 183 ? -6.910 -7.914 -16.318 1.00 94.94 183 SER A C 1
ATOM 1505 O O . SER A 1 183 ? -7.728 -8.159 -15.427 1.00 94.94 183 SER A O 1
ATOM 1507 N N . LEU A 1 184 ? -6.142 -6.824 -16.287 1.00 96.31 184 LEU A N 1
ATOM 1508 C CA . LEU A 1 184 ? -6.151 -5.871 -15.172 1.00 96.31 184 LEU A CA 1
ATOM 1509 C C . LEU A 1 184 ? -7.569 -5.361 -14.841 1.00 96.31 184 LEU A C 1
ATOM 1511 O O . LEU A 1 184 ? -7.935 -5.190 -13.677 1.00 96.31 184 LEU A O 1
ATOM 1515 N N . GLN A 1 185 ? -8.399 -5.137 -15.867 1.00 96.50 185 GLN A N 1
ATOM 1516 C CA . GLN A 1 185 ? -9.795 -4.733 -15.680 1.00 96.50 185 GLN A CA 1
ATOM 1517 C C . GLN A 1 185 ? -10.635 -5.835 -15.023 1.00 96.50 185 GLN A C 1
ATOM 1519 O O . GLN A 1 185 ? -11.484 -5.535 -14.184 1.00 96.50 185 GLN A O 1
ATOM 1524 N N . GLU A 1 186 ? -10.443 -7.091 -15.422 1.00 96.44 186 GLU A N 1
ATOM 1525 C CA . GLU A 1 186 ? -11.144 -8.229 -14.831 1.00 96.44 186 GLU A CA 1
ATOM 1526 C C . GLU A 1 186 ? -10.717 -8.430 -13.371 1.00 96.44 186 GLU A C 1
ATOM 1528 O O . GLU A 1 186 ? -11.573 -8.574 -12.499 1.00 96.44 186 GLU A O 1
ATOM 1533 N N . THR A 1 187 ? -9.418 -8.332 -13.085 1.00 96.50 187 THR A N 1
ATOM 1534 C CA . THR A 1 187 ? -8.856 -8.338 -11.728 1.00 96.50 187 THR A CA 1
ATOM 1535 C C . THR A 1 187 ? -9.507 -7.269 -10.848 1.00 96.50 187 THR A C 1
ATOM 1537 O O . THR A 1 187 ? -10.055 -7.584 -9.788 1.00 96.50 187 THR A O 1
ATOM 1540 N N . TYR A 1 188 ? -9.545 -6.017 -11.317 1.00 97.25 188 TYR A N 1
ATOM 1541 C CA . TYR A 1 188 ? -10.216 -4.920 -10.616 1.00 97.25 188 TYR A CA 1
ATOM 1542 C C . TYR A 1 188 ? -11.705 -5.210 -10.367 1.00 97.25 188 TYR A C 1
ATOM 1544 O O . TYR A 1 188 ? -12.174 -5.086 -9.234 1.00 97.25 188 TYR A O 1
ATOM 1552 N N . ARG A 1 189 ? -12.449 -5.661 -11.387 1.00 96.38 189 ARG A N 1
ATOM 1553 C CA . ARG A 1 189 ? -13.882 -5.987 -11.255 1.00 96.38 189 ARG A CA 1
ATOM 1554 C C . ARG A 1 189 ? -14.143 -7.075 -10.222 1.00 96.38 189 ARG A C 1
ATOM 1556 O O . ARG A 1 189 ? -15.103 -6.973 -9.462 1.00 96.38 189 ARG A O 1
ATOM 1563 N N . ARG A 1 190 ? -13.290 -8.100 -10.155 1.00 95.31 190 ARG A N 1
ATOM 1564 C CA . ARG A 1 190 ? -13.416 -9.165 -9.151 1.00 95.31 190 ARG A CA 1
ATOM 1565 C C . ARG A 1 190 ? -13.257 -8.633 -7.730 1.00 95.31 190 ARG A C 1
ATOM 1567 O O . ARG A 1 190 ? -13.984 -9.079 -6.846 1.00 95.31 190 ARG A O 1
ATOM 1574 N N . ILE A 1 191 ? -12.359 -7.670 -7.509 1.00 95.69 191 ILE A N 1
ATOM 1575 C CA . ILE A 1 191 ? -12.202 -7.007 -6.205 1.00 95.69 191 ILE A CA 1
ATOM 1576 C C . ILE A 1 191 ? -13.409 -6.107 -5.913 1.00 95.69 191 ILE A C 1
ATOM 1578 O O . ILE A 1 191 ? -13.958 -6.152 -4.812 1.00 95.69 191 ILE A O 1
ATOM 1582 N N . GLU A 1 192 ? -13.858 -5.319 -6.893 1.00 94.00 192 GLU A N 1
ATOM 1583 C CA . GLU A 1 192 ? -15.035 -4.451 -6.767 1.00 94.00 192 GLU A CA 1
ATOM 1584 C C . GLU A 1 192 ? -16.290 -5.258 -6.384 1.00 94.00 192 GLU A C 1
ATOM 1586 O O . GLU A 1 192 ? -17.062 -4.861 -5.505 1.00 94.00 192 GLU A O 1
ATOM 1591 N N . ASP A 1 193 ? -16.459 -6.445 -6.972 1.00 93.50 193 ASP A N 1
ATOM 1592 C CA . ASP A 1 193 ? -17.555 -7.364 -6.673 1.00 93.50 193 ASP A CA 1
ATOM 1593 C C . ASP A 1 193 ? -17.571 -7.831 -5.211 1.00 93.50 193 ASP A C 1
ATOM 1595 O O . ASP A 1 193 ? -18.654 -8.065 -4.658 1.00 93.50 193 ASP A O 1
ATOM 1599 N N . LEU A 1 194 ? -16.417 -7.880 -4.534 1.00 89.06 194 LEU A N 1
ATOM 1600 C CA . LEU A 1 194 ? -16.367 -8.153 -3.096 1.00 89.06 194 LEU A CA 1
ATOM 1601 C C . LEU A 1 194 ? -17.097 -7.067 -2.291 1.00 89.06 194 LEU A C 1
ATOM 1603 O O . LEU A 1 194 ? -17.681 -7.371 -1.251 1.00 89.06 194 LEU A O 1
ATOM 1607 N N . GLY A 1 195 ? -17.163 -5.825 -2.784 1.00 83.31 195 GLY A N 1
ATOM 1608 C CA . GLY A 1 195 ? -17.916 -4.725 -2.167 1.00 83.31 195 GLY A CA 1
ATOM 1609 C C . GLY A 1 195 ? -19.423 -4.967 -2.063 1.00 83.31 195 GLY A C 1
ATOM 1610 O O . GLY A 1 195 ? -20.107 -4.334 -1.254 1.00 83.31 195 GLY A O 1
ATOM 1611 N N . LYS A 1 196 ? -19.956 -5.935 -2.818 1.00 88.06 196 LYS A N 1
ATOM 1612 C CA . LYS A 1 196 ? -21.358 -6.375 -2.728 1.00 88.06 196 LYS A CA 1
ATOM 1613 C C . LYS A 1 196 ? -21.605 -7.276 -1.510 1.00 88.06 196 LYS A C 1
ATOM 1615 O O . LYS A 1 196 ? -22.759 -7.466 -1.110 1.00 88.06 196 LYS A O 1
ATOM 1620 N N . ILE A 1 197 ? -20.551 -7.818 -0.894 1.00 86.75 197 ILE A N 1
ATOM 1621 C CA . ILE A 1 197 ? -20.640 -8.701 0.268 1.00 86.75 197 ILE A CA 1
ATOM 1622 C C . ILE A 1 197 ? -20.920 -7.878 1.527 1.00 86.75 197 ILE A C 1
ATOM 1624 O O . ILE A 1 197 ? -20.149 -7.016 1.943 1.00 86.75 197 ILE A O 1
ATOM 1628 N N . LYS A 1 198 ? -22.030 -8.190 2.201 1.00 83.81 198 LYS A N 1
ATOM 1629 C CA . LYS A 1 198 ? -22.371 -7.584 3.493 1.00 83.81 198 LYS A CA 1
ATOM 1630 C C . LYS A 1 198 ? -21.812 -8.431 4.630 1.00 83.81 198 LYS A C 1
ATOM 1632 O O . LYS A 1 198 ? -22.252 -9.557 4.842 1.00 83.81 198 LYS A O 1
ATOM 1637 N N . THR A 1 199 ? -20.894 -7.863 5.408 1.00 83.69 199 THR A N 1
ATOM 1638 C CA . THR A 1 199 ? -20.376 -8.466 6.644 1.00 83.69 199 THR A CA 1
ATOM 1639 C C . THR A 1 199 ? -20.759 -7.627 7.861 1.00 83.69 199 THR A C 1
ATOM 1641 O O . THR A 1 199 ? -20.627 -6.404 7.860 1.00 83.69 199 THR A O 1
ATOM 1644 N N . ALA A 1 200 ? -21.234 -8.294 8.916 1.00 81.31 200 ALA A N 1
ATOM 1645 C CA . ALA A 1 200 ? -21.484 -7.672 10.219 1.00 81.31 200 ALA A CA 1
ATOM 1646 C C . ALA A 1 200 ? -20.221 -7.617 11.101 1.00 81.31 200 ALA A C 1
ATOM 1648 O O . ALA A 1 200 ? -20.209 -6.945 12.128 1.00 81.31 200 ALA A O 1
ATOM 1649 N N . ASN A 1 201 ? -19.157 -8.330 10.718 1.00 86.44 201 ASN A N 1
ATOM 1650 C CA . ASN A 1 201 ? -17.892 -8.336 11.442 1.00 86.44 201 ASN A CA 1
ATOM 1651 C C . ASN A 1 201 ? -17.079 -7.082 11.068 1.00 86.44 201 ASN A C 1
ATOM 1653 O O . ASN A 1 201 ? -16.765 -6.882 9.894 1.00 86.44 201 ASN A O 1
ATOM 1657 N N . ILE A 1 202 ? -16.752 -6.261 12.073 1.00 86.00 202 ILE A N 1
ATOM 1658 C CA . ILE A 1 202 ? -16.082 -4.958 11.917 1.00 86.00 202 ILE A CA 1
ATOM 1659 C C . ILE A 1 202 ? -14.701 -5.108 11.263 1.00 86.00 202 ILE A C 1
ATOM 1661 O O . ILE A 1 202 ? -14.374 -4.343 10.362 1.00 86.00 202 ILE A O 1
ATOM 1665 N N . TYR A 1 203 ? -13.935 -6.133 11.638 1.00 86.62 203 TYR A N 1
ATOM 1666 C CA . TYR A 1 203 ? -12.604 -6.404 11.089 1.00 86.62 203 TYR A CA 1
ATOM 1667 C C . TYR A 1 203 ? -12.655 -6.767 9.607 1.00 86.62 203 TYR A C 1
ATOM 1669 O O . TYR A 1 203 ? -11.986 -6.160 8.775 1.00 86.62 203 TYR A O 1
ATOM 1677 N N . ARG A 1 204 ? -13.547 -7.699 9.259 1.00 86.44 204 ARG A N 1
ATOM 1678 C CA . ARG A 1 204 ? -13.812 -8.078 7.865 1.00 86.44 204 ARG A CA 1
ATOM 1679 C C . ARG A 1 204 ? -14.290 -6.894 7.031 1.00 86.44 204 ARG A C 1
ATOM 1681 O O . ARG A 1 204 ? -13.916 -6.768 5.872 1.00 86.44 204 ARG A O 1
ATOM 1688 N N . LYS A 1 205 ? -15.121 -6.028 7.618 1.00 88.44 205 LYS A N 1
ATOM 1689 C CA . LYS A 1 205 ? -15.595 -4.811 6.959 1.00 88.44 205 LYS A CA 1
ATOM 1690 C C . LYS A 1 205 ? -14.440 -3.848 6.683 1.00 88.44 205 LYS A C 1
ATOM 1692 O O . LYS A 1 205 ? -14.372 -3.317 5.582 1.00 88.44 205 LYS A O 1
ATOM 1697 N N . ALA A 1 206 ? -13.561 -3.626 7.659 1.00 89.81 206 ALA A N 1
ATOM 1698 C CA . ALA A 1 206 ? -12.422 -2.731 7.503 1.00 89.81 206 ALA A CA 1
ATOM 1699 C C . ALA A 1 206 ? -11.462 -3.217 6.409 1.00 89.81 206 ALA A C 1
ATOM 1701 O O . ALA A 1 206 ? -11.167 -2.440 5.508 1.00 89.81 206 ALA A O 1
ATOM 1702 N N . LEU A 1 207 ? -11.087 -4.503 6.424 1.00 89.75 207 LEU A N 1
ATOM 1703 C CA . LEU A 1 207 ? -10.267 -5.113 5.371 1.00 89.75 207 LEU A CA 1
ATOM 1704 C C . LEU A 1 207 ? -10.867 -4.936 3.981 1.00 89.75 207 LEU A C 1
ATOM 1706 O O . LEU A 1 207 ? -10.199 -4.450 3.076 1.00 89.75 207 LEU A O 1
ATOM 1710 N N . LEU A 1 208 ? -12.136 -5.319 3.825 1.00 90.81 208 LEU A N 1
ATOM 1711 C CA . LEU A 1 208 ? -12.814 -5.267 2.538 1.00 90.81 208 LEU A CA 1
ATOM 1712 C C . LEU A 1 208 ? -12.827 -3.840 1.976 1.00 90.81 208 LEU A C 1
ATOM 1714 O O . LEU A 1 208 ? -12.547 -3.633 0.801 1.00 90.81 208 LEU A O 1
ATOM 1718 N N . GLN A 1 209 ? -13.115 -2.851 2.825 1.00 91.94 209 GLN A N 1
ATOM 1719 C CA . GLN A 1 209 ? -13.098 -1.445 2.426 1.00 91.94 209 GLN A CA 1
ATOM 1720 C C . GLN A 1 209 ? -11.699 -0.973 2.012 1.00 91.94 209 GLN A C 1
ATOM 1722 O O . GLN A 1 209 ? -11.588 -0.222 1.048 1.00 91.94 209 GLN A O 1
ATOM 1727 N N . SER A 1 210 ? -10.650 -1.424 2.702 1.00 93.19 210 SER A N 1
ATOM 1728 C CA . SER A 1 210 ? -9.267 -1.104 2.346 1.00 93.19 210 SER A CA 1
ATOM 1729 C C . SER A 1 210 ? -8.830 -1.751 1.030 1.00 93.19 210 SER A C 1
ATOM 1731 O O . SER A 1 210 ? -8.180 -1.086 0.232 1.00 93.19 210 SER A O 1
ATOM 1733 N N . TYR A 1 211 ? -9.215 -3.003 0.763 1.00 94.25 211 TYR A N 1
ATOM 1734 C CA . TYR A 1 211 ? -8.915 -3.672 -0.511 1.00 94.25 211 TYR A CA 1
ATOM 1735 C C . TYR A 1 211 ? -9.602 -2.971 -1.682 1.00 94.25 211 TYR A C 1
ATOM 1737 O O . TYR A 1 211 ? -8.956 -2.674 -2.681 1.00 94.25 211 TYR A O 1
ATOM 1745 N N . ILE A 1 212 ? -10.884 -2.628 -1.533 1.00 95.25 212 ILE A N 1
ATOM 1746 C CA . ILE A 1 212 ? -11.620 -1.872 -2.556 1.00 95.25 212 ILE A CA 1
ATOM 1747 C C . ILE A 1 212 ? -10.951 -0.520 -2.806 1.00 95.25 212 ILE A C 1
ATOM 1749 O O . ILE A 1 212 ? -10.725 -0.166 -3.956 1.00 95.25 212 ILE A O 1
ATOM 1753 N N . TYR A 1 213 ? -10.590 0.203 -1.742 1.00 96.50 213 TYR A N 1
ATOM 1754 C CA . TYR A 1 213 ? -9.926 1.499 -1.865 1.00 96.50 213 TYR A CA 1
ATOM 1755 C C . TYR A 1 213 ? -8.597 1.408 -2.631 1.00 96.50 213 TYR A C 1
ATOM 1757 O O . TYR A 1 213 ? -8.378 2.182 -3.561 1.00 96.50 213 TYR A O 1
ATOM 1765 N N . LEU A 1 214 ? -7.721 0.464 -2.267 1.00 97.38 214 LEU A N 1
ATOM 1766 C CA . LEU A 1 214 ? -6.428 0.287 -2.937 1.00 97.38 214 LEU A CA 1
ATOM 1767 C C . LEU A 1 214 ? -6.601 -0.122 -4.405 1.00 97.38 214 LEU A C 1
ATOM 1769 O O . LEU A 1 214 ? -5.929 0.437 -5.266 1.00 97.38 214 LEU A O 1
ATOM 1773 N N . ALA A 1 215 ? -7.532 -1.032 -4.702 1.00 97.56 215 ALA A N 1
ATOM 1774 C CA . ALA A 1 215 ? -7.805 -1.470 -6.069 1.00 97.56 215 ALA A CA 1
ATOM 1775 C C . ALA A 1 215 ? -8.398 -0.358 -6.944 1.00 97.56 215 ALA A C 1
ATOM 1777 O O . ALA A 1 215 ? -7.993 -0.197 -8.091 1.00 97.56 215 ALA A O 1
ATOM 1778 N N . GLU A 1 216 ? -9.340 0.425 -6.412 1.00 97.50 216 GLU A N 1
ATOM 1779 C CA . GLU A 1 216 ? -9.933 1.568 -7.115 1.00 97.50 216 GLU A CA 1
ATOM 1780 C C . GLU A 1 216 ? -8.889 2.654 -7.382 1.00 97.50 216 GLU A C 1
ATOM 1782 O O . GLU A 1 216 ? -8.791 3.161 -8.500 1.00 97.50 216 GLU A O 1
ATOM 1787 N N . THR A 1 217 ? -8.066 2.961 -6.376 1.00 97.56 217 THR A N 1
ATOM 1788 C CA . THR A 1 217 ? -6.981 3.942 -6.493 1.00 97.56 217 THR A CA 1
ATOM 1789 C C . THR A 1 217 ? -5.958 3.485 -7.529 1.00 97.56 217 THR A C 1
ATOM 1791 O O . THR A 1 217 ? -5.639 4.254 -8.434 1.00 97.56 217 THR A O 1
ATOM 1794 N N . GLY A 1 218 ? -5.514 2.225 -7.453 1.00 97.44 218 GLY A N 1
ATOM 1795 C CA . GLY A 1 218 ? -4.580 1.633 -8.409 1.00 97.44 218 GLY A CA 1
ATOM 1796 C C . GLY A 1 218 ? -5.105 1.621 -9.828 1.00 97.44 218 GLY A C 1
ATOM 1797 O O . GLY A 1 218 ? -4.468 2.148 -10.734 1.00 97.44 218 GLY A O 1
ATOM 1798 N N . TYR A 1 219 ? -6.325 1.130 -10.028 1.00 97.69 219 TYR A N 1
ATOM 1799 C CA . TYR A 1 219 ? -6.909 1.098 -11.360 1.00 97.69 219 TYR A CA 1
ATOM 1800 C C . TYR A 1 219 ? -7.108 2.507 -11.939 1.00 97.69 219 TYR A C 1
ATOM 1802 O O . TYR A 1 219 ? -6.842 2.728 -13.120 1.00 97.69 219 TYR A O 1
ATOM 1810 N N . SER A 1 220 ? -7.530 3.480 -11.123 1.00 97.19 220 SER A N 1
ATOM 1811 C CA . SER A 1 220 ? -7.682 4.870 -11.566 1.00 97.19 220 SER A CA 1
ATOM 1812 C C . SER A 1 220 ? -6.343 5.502 -11.953 1.00 97.19 220 SER A C 1
ATOM 1814 O O . SER A 1 220 ? -6.241 6.071 -13.042 1.00 97.19 220 SER A O 1
ATOM 1816 N N . LYS A 1 221 ? -5.319 5.392 -11.093 1.00 96.88 221 LYS A N 1
ATOM 1817 C CA . LYS A 1 221 ? -3.977 5.934 -11.357 1.00 96.88 221 LYS A CA 1
ATOM 1818 C C . LYS A 1 221 ? -3.340 5.278 -12.583 1.00 96.88 221 LYS A C 1
ATOM 1820 O O . LYS A 1 221 ? -2.836 5.985 -13.451 1.00 96.88 221 LYS A O 1
ATOM 1825 N N . TYR A 1 222 ? -3.510 3.965 -12.751 1.00 96.88 222 TYR A N 1
ATOM 1826 C CA . TYR A 1 222 ? -3.055 3.248 -13.941 1.00 96.88 222 TYR A CA 1
ATOM 1827 C C . TYR A 1 222 ? -3.612 3.855 -15.239 1.00 96.88 222 TYR A C 1
ATOM 1829 O O . TYR A 1 222 ? -2.862 4.122 -16.178 1.00 96.88 222 TYR A O 1
ATOM 1837 N N . GLN A 1 223 ? -4.925 4.122 -15.311 1.00 96.06 223 GLN A N 1
ATOM 1838 C CA . GLN A 1 223 ? -5.536 4.701 -16.520 1.00 96.06 223 GLN A CA 1
ATOM 1839 C C . GLN A 1 223 ? -5.033 6.121 -16.828 1.00 96.06 223 GLN A C 1
ATOM 1841 O O . GLN A 1 223 ? -5.065 6.553 -17.988 1.00 96.06 223 GLN A O 1
ATOM 1846 N N . GLU A 1 224 ? -4.601 6.859 -15.806 1.00 95.12 224 GLU A N 1
ATOM 1847 C CA . GLU A 1 224 ? -3.981 8.172 -15.952 1.00 95.12 224 GLU A CA 1
ATOM 1848 C C . GLU A 1 224 ? -2.534 8.049 -16.442 1.00 95.12 224 GLU A C 1
ATOM 1850 O O . GLU A 1 224 ? -2.183 8.617 -17.482 1.00 95.12 224 GLU A O 1
ATOM 1855 N N . HIS A 1 225 ? -1.718 7.264 -15.738 1.00 94.75 225 HIS A N 1
ATOM 1856 C CA . HIS A 1 225 ? -0.286 7.153 -15.986 1.00 94.75 225 HIS A CA 1
ATOM 1857 C C . HIS A 1 225 ? 0.057 6.379 -17.256 1.00 94.75 225 HIS A C 1
ATOM 1859 O O . HIS A 1 225 ? 1.015 6.761 -17.924 1.00 94.75 225 HIS A O 1
ATOM 1865 N N . LYS A 1 226 ? -0.756 5.407 -17.705 1.00 93.56 226 LYS A N 1
ATOM 1866 C CA . LYS A 1 226 ? -0.467 4.637 -18.937 1.00 93.56 226 LYS A CA 1
ATOM 1867 C C . LYS A 1 226 ? -0.333 5.484 -20.210 1.00 93.56 226 LYS A C 1
ATOM 1869 O O . LYS A 1 226 ? 0.060 4.994 -21.263 1.00 93.56 226 LYS A O 1
ATOM 1874 N N . LYS A 1 227 ? -0.714 6.761 -20.152 1.00 86.38 227 LYS A N 1
ATOM 1875 C CA . LYS A 1 227 ? -0.565 7.705 -21.264 1.00 86.38 227 LYS A CA 1
ATOM 1876 C C . LYS A 1 227 ? 0.826 8.329 -21.331 1.00 86.38 227 LYS A C 1
ATOM 1878 O O . LYS A 1 227 ? 1.257 8.675 -22.423 1.00 86.38 227 LYS A O 1
ATOM 1883 N N . ASN A 1 228 ? 1.489 8.503 -20.186 1.00 87.12 228 ASN A N 1
ATOM 1884 C CA . ASN A 1 228 ? 2.633 9.409 -20.063 1.00 87.12 228 ASN A CA 1
ATOM 1885 C C . ASN A 1 228 ? 3.781 8.874 -19.183 1.00 87.12 228 ASN A C 1
ATOM 1887 O O . ASN A 1 228 ? 4.869 9.437 -19.240 1.00 87.12 228 ASN A O 1
ATOM 1891 N N . ASP A 1 229 ? 3.559 7.842 -18.366 1.00 91.62 229 ASP A N 1
ATOM 1892 C CA . ASP A 1 229 ? 4.519 7.342 -17.375 1.00 91.62 229 ASP A CA 1
ATOM 1893 C C . ASP A 1 229 ? 4.346 5.824 -17.171 1.00 91.62 229 ASP A C 1
ATOM 1895 O O . ASP A 1 229 ? 3.490 5.360 -16.412 1.00 91.62 229 ASP A O 1
ATOM 1899 N N . PHE A 1 230 ? 5.143 5.037 -17.901 1.00 91.31 230 PHE A N 1
ATOM 1900 C CA . PHE A 1 230 ? 5.038 3.576 -17.895 1.00 91.31 230 PHE A CA 1
ATOM 1901 C C . PHE A 1 230 ? 5.505 2.955 -16.568 1.00 91.31 230 PHE A C 1
ATOM 1903 O O . PHE A 1 230 ? 4.945 1.943 -16.153 1.00 91.31 230 PHE A O 1
ATOM 1910 N N . MET A 1 231 ? 6.464 3.572 -15.863 1.00 90.94 231 MET A N 1
ATOM 1911 C CA . MET A 1 231 ? 6.937 3.061 -14.569 1.00 90.94 231 MET A CA 1
ATOM 1912 C C . MET A 1 231 ? 5.862 3.198 -13.498 1.00 90.94 231 MET A C 1
ATOM 1914 O O . MET A 1 231 ? 5.582 2.239 -12.779 1.00 90.94 231 MET A O 1
ATOM 1918 N N . LYS A 1 232 ? 5.196 4.355 -13.429 1.00 92.88 232 LYS A N 1
ATOM 1919 C CA . LYS A 1 232 ? 4.067 4.525 -12.505 1.00 92.88 232 LYS A CA 1
ATOM 1920 C C . LYS A 1 232 ? 2.898 3.621 -12.862 1.00 92.88 232 LYS A C 1
ATOM 1922 O O . LYS A 1 232 ? 2.320 3.007 -11.972 1.00 92.88 232 LYS A O 1
ATOM 1927 N N . ALA A 1 233 ? 2.605 3.468 -14.155 1.00 94.38 233 ALA A N 1
ATOM 1928 C CA . ALA A 1 233 ? 1.573 2.544 -14.610 1.00 94.38 233 ALA A CA 1
ATOM 1929 C C . ALA A 1 233 ? 1.858 1.094 -14.166 1.00 94.38 233 ALA A C 1
ATOM 1931 O O . ALA A 1 233 ? 0.936 0.399 -13.746 1.00 94.38 233 ALA A O 1
ATOM 1932 N N . LEU A 1 234 ? 3.116 0.643 -14.196 1.00 93.75 234 LEU A N 1
ATOM 1933 C CA . LEU A 1 234 ? 3.485 -0.679 -13.681 1.00 93.75 234 LEU A CA 1
ATOM 1934 C C . LEU A 1 234 ? 3.157 -0.821 -12.191 1.00 93.75 234 LEU A C 1
ATOM 1936 O O . LEU A 1 234 ? 2.500 -1.782 -11.799 1.00 93.75 234 LEU A O 1
ATOM 1940 N N . VAL A 1 235 ? 3.580 0.149 -11.372 1.00 95.25 235 VAL A N 1
ATOM 1941 C CA . VAL A 1 235 ? 3.323 0.150 -9.922 1.00 95.25 235 VAL A CA 1
ATOM 1942 C C . VAL A 1 235 ? 1.824 0.136 -9.635 1.00 95.25 235 VAL A C 1
ATOM 1944 O O . VAL A 1 235 ? 1.358 -0.653 -8.816 1.00 95.25 235 VAL A O 1
ATOM 1947 N N . ASP A 1 236 ? 1.059 0.971 -10.336 1.00 97.06 236 ASP A N 1
ATOM 1948 C CA . ASP A 1 236 ? -0.390 1.062 -10.171 1.00 97.06 236 ASP A CA 1
ATOM 1949 C C . ASP A 1 236 ? -1.099 -0.255 -10.508 1.00 97.06 236 ASP A C 1
ATOM 1951 O O . ASP A 1 236 ? -2.006 -0.677 -9.786 1.00 97.06 236 ASP A O 1
ATOM 1955 N N . ALA A 1 237 ? -0.679 -0.922 -11.585 1.00 96.25 237 ALA A N 1
ATOM 1956 C CA . ALA A 1 237 ? -1.216 -2.221 -11.966 1.00 96.25 237 ALA A CA 1
ATOM 1957 C C . ALA A 1 237 ? -0.835 -3.316 -10.959 1.00 96.25 237 ALA A C 1
ATOM 1959 O O . ALA A 1 237 ? -1.692 -4.109 -10.565 1.00 96.25 237 ALA A O 1
ATOM 1960 N N . GLU A 1 238 ? 0.415 -3.332 -10.488 1.00 95.69 238 GLU A N 1
ATOM 1961 C CA . GLU A 1 238 ? 0.892 -4.340 -9.538 1.00 95.69 238 GLU A CA 1
ATOM 1962 C C . GLU A 1 238 ? 0.185 -4.238 -8.182 1.00 95.69 238 GLU A C 1
ATOM 1964 O O . GLU A 1 238 ? -0.113 -5.261 -7.563 1.00 95.69 238 GLU A O 1
ATOM 1969 N N . VAL A 1 239 ? -0.186 -3.026 -7.752 1.00 97.50 239 VAL A N 1
ATOM 1970 C CA . VAL A 1 239 ? -1.054 -2.841 -6.579 1.00 97.50 239 VAL A CA 1
ATOM 1971 C C . VAL A 1 239 ? -2.400 -3.536 -6.787 1.00 97.50 239 VAL A C 1
ATOM 1973 O O . VAL A 1 239 ? -2.868 -4.232 -5.888 1.00 97.50 239 VAL A O 1
ATOM 1976 N N . VAL A 1 240 ? -3.029 -3.406 -7.958 1.00 97.69 240 VAL A N 1
ATOM 1977 C CA . VAL A 1 240 ? -4.320 -4.061 -8.240 1.00 97.69 240 VAL A CA 1
ATOM 1978 C C . VAL A 1 240 ? -4.185 -5.587 -8.233 1.00 97.69 240 VAL A C 1
ATOM 1980 O O . VAL A 1 240 ? -5.008 -6.254 -7.601 1.00 97.69 240 VAL A O 1
ATOM 1983 N N . TYR A 1 241 ? -3.154 -6.143 -8.877 1.00 96.56 241 TYR A N 1
ATOM 1984 C CA . TYR A 1 241 ? -2.901 -7.591 -8.870 1.00 96.56 241 TYR A CA 1
ATOM 1985 C C . TYR A 1 241 ? -2.606 -8.112 -7.456 1.00 96.56 241 TYR A C 1
ATOM 1987 O O . TYR A 1 241 ? -3.261 -9.043 -6.990 1.00 96.56 241 TYR A O 1
ATOM 1995 N N . THR A 1 242 ? -1.734 -7.439 -6.706 1.00 95.81 242 THR A N 1
ATOM 1996 C CA . THR A 1 242 ? -1.405 -7.838 -5.330 1.00 95.81 242 THR A CA 1
ATOM 1997 C C . THR A 1 242 ? -2.627 -7.763 -4.411 1.00 95.81 242 THR A C 1
ATOM 1999 O O . THR A 1 242 ? -2.850 -8.647 -3.578 1.00 95.81 242 THR A O 1
ATOM 2002 N N . VAL A 1 243 ? -3.472 -6.732 -4.556 1.00 95.88 243 VAL A N 1
ATOM 2003 C CA . VAL A 1 243 ? -4.744 -6.655 -3.820 1.00 95.88 243 VAL A CA 1
ATOM 2004 C C . VAL A 1 243 ? -5.634 -7.843 -4.170 1.00 95.88 243 VAL A C 1
ATOM 2006 O O . VAL A 1 243 ? -6.227 -8.427 -3.263 1.00 95.88 243 VAL A O 1
ATOM 2009 N N . TYR A 1 244 ? -5.735 -8.219 -5.446 1.00 95.19 244 TYR A N 1
ATOM 2010 C CA . TYR A 1 244 ? -6.539 -9.364 -5.869 1.00 95.19 244 TYR A CA 1
ATOM 2011 C C . TYR A 1 244 ? -6.077 -10.658 -5.199 1.00 95.19 244 TYR A C 1
ATOM 2013 O O . TYR A 1 244 ? -6.914 -11.364 -4.625 1.00 95.19 244 TYR A O 1
ATOM 2021 N N . ASP A 1 245 ? -4.774 -10.917 -5.166 1.00 93.38 245 ASP A N 1
ATOM 2022 C CA . ASP A 1 245 ? -4.200 -12.102 -4.526 1.00 93.38 245 ASP A CA 1
ATOM 2023 C C . ASP A 1 245 ? -4.471 -12.128 -3.025 1.00 93.38 245 ASP A C 1
ATOM 2025 O O . ASP A 1 245 ? -4.946 -13.124 -2.466 1.00 93.38 245 ASP A O 1
ATOM 2029 N N . PHE A 1 246 ? -4.257 -10.991 -2.358 1.00 91.38 246 PHE A N 1
ATOM 2030 C CA . PHE A 1 246 ? -4.571 -10.841 -0.940 1.00 91.38 246 PHE A CA 1
ATOM 2031 C C . PHE A 1 246 ? -6.067 -10.996 -0.670 1.00 91.38 246 PHE A C 1
ATOM 2033 O O . PHE A 1 246 ? -6.451 -11.515 0.388 1.00 91.38 246 PHE A O 1
ATOM 2040 N N . SER A 1 247 ? -6.904 -10.577 -1.620 1.00 90.69 247 SER A N 1
ATOM 2041 C CA . SER A 1 247 ? -8.349 -10.665 -1.517 1.00 90.69 247 SER A CA 1
ATOM 2042 C C . SER A 1 247 ? -8.859 -12.097 -1.630 1.00 90.69 247 SER A C 1
ATOM 2044 O O . SER A 1 247 ? -9.856 -12.392 -0.994 1.00 90.69 247 SER A O 1
ATOM 2046 N N . GLN A 1 248 ? -8.180 -13.033 -2.305 1.00 88.69 248 GLN A N 1
ATOM 2047 C CA . GLN A 1 248 ? -8.693 -14.408 -2.474 1.00 88.69 248 GLN A CA 1
ATOM 2048 C C . GLN A 1 248 ? -8.993 -15.134 -1.152 1.00 88.69 248 GLN A C 1
ATOM 2050 O O . GLN A 1 248 ? -9.874 -15.987 -1.096 1.00 88.69 248 GLN A O 1
ATOM 2055 N N . ASN A 1 249 ? -8.294 -14.771 -0.073 1.00 80.94 249 ASN A N 1
ATOM 2056 C CA . ASN A 1 249 ? -8.443 -15.381 1.251 1.00 80.94 249 ASN A CA 1
ATOM 2057 C C . ASN A 1 249 ? -8.910 -14.377 2.322 1.00 80.94 249 ASN A C 1
ATOM 2059 O O . ASN A 1 249 ? -8.696 -14.588 3.519 1.00 80.94 249 ASN A O 1
ATOM 2063 N N . TRP A 1 250 ? -9.529 -13.263 1.915 1.00 78.50 250 TRP A N 1
ATOM 2064 C CA . TRP A 1 250 ? -9.893 -12.151 2.805 1.00 78.50 250 TRP A CA 1
ATOM 2065 C C . TRP A 1 250 ? -10.786 -12.566 3.987 1.00 78.50 250 TRP A C 1
ATOM 2067 O O . TRP A 1 250 ? -10.720 -11.987 5.072 1.00 78.50 250 TRP A O 1
ATOM 2077 N N . ASP A 1 251 ? -11.635 -13.575 3.799 1.00 72.25 251 ASP A N 1
ATOM 2078 C CA . ASP A 1 251 ? -12.608 -14.030 4.786 1.00 72.25 251 ASP A CA 1
ATOM 2079 C C . ASP A 1 251 ? -11.980 -14.899 5.889 1.00 72.25 251 ASP A C 1
ATOM 2081 O O . ASP A 1 251 ? -12.498 -14.937 7.016 1.00 72.25 251 ASP A O 1
ATOM 2085 N N . THR A 1 252 ? -10.853 -15.552 5.595 1.00 68.06 252 THR A N 1
ATOM 2086 C CA . THR A 1 252 ? -10.092 -16.395 6.531 1.00 68.06 252 THR A CA 1
ATOM 2087 C C . THR A 1 252 ? -8.995 -15.627 7.277 1.00 68.06 252 THR A C 1
ATOM 2089 O O . THR A 1 252 ? -8.582 -16.053 8.359 1.00 68.06 252 THR A O 1
ATOM 2092 N N . LYS A 1 253 ? -8.589 -14.448 6.786 1.00 65.81 253 LYS A N 1
ATOM 2093 C CA . LYS A 1 253 ? -7.651 -13.539 7.463 1.00 65.81 253 LYS A CA 1
ATOM 2094 C C . LYS A 1 253 ? -8.281 -12.883 8.700 1.00 65.81 253 LYS A C 1
ATOM 2096 O O . LYS A 1 253 ? -8.874 -11.811 8.642 1.00 65.81 253 LYS A O 1
ATOM 2101 N N . GLN A 1 254 ? -8.146 -13.534 9.856 1.00 53.53 254 GLN A N 1
ATOM 2102 C CA . GLN A 1 254 ? -8.465 -12.936 11.166 1.00 53.53 254 GLN A CA 1
ATOM 2103 C C . GLN A 1 254 ? -7.219 -12.571 11.978 1.00 53.53 254 GLN A C 1
ATOM 2105 O O . GLN A 1 254 ? -7.308 -11.814 12.943 1.00 53.53 254 GLN A O 1
ATOM 2110 N N . THR A 1 255 ? -6.055 -13.084 11.583 1.00 49.88 255 THR A N 1
ATOM 2111 C CA . THR A 1 255 ? -4.848 -13.132 12.413 1.00 49.88 255 THR A CA 1
ATOM 2112 C C . THR A 1 255 ? -4.290 -11.749 12.757 1.00 49.88 255 THR A C 1
ATOM 2114 O O . THR A 1 255 ? -3.825 -11.562 13.878 1.00 49.88 255 THR A O 1
ATOM 2117 N N . ALA A 1 256 ? -4.415 -10.765 11.856 1.00 52.09 256 ALA A N 1
ATOM 2118 C CA . ALA A 1 256 ? -4.017 -9.375 12.106 1.00 52.09 256 ALA A CA 1
ATOM 2119 C C . ALA A 1 256 ? -4.909 -8.654 13.142 1.00 52.09 256 ALA A C 1
ATOM 2121 O O . ALA A 1 256 ? -4.490 -7.671 13.744 1.00 52.09 256 ALA A O 1
ATOM 2122 N N . PHE A 1 257 ? -6.126 -9.153 13.391 1.00 58.53 257 PHE A N 1
ATOM 2123 C CA . PHE A 1 257 ? -7.143 -8.499 14.229 1.00 58.53 257 PHE A CA 1
ATOM 2124 C C . PHE A 1 257 ? -7.330 -9.144 15.598 1.00 58.53 257 PHE A C 1
ATOM 2126 O O . PHE A 1 257 ? -7.875 -8.536 16.517 1.00 58.53 257 PHE A O 1
ATOM 2133 N N . THR A 1 258 ? -6.868 -10.381 15.756 1.00 56.06 258 THR A N 1
ATOM 2134 C CA . THR A 1 258 ? -6.914 -11.134 17.014 1.00 56.06 258 THR A CA 1
ATOM 2135 C C . THR A 1 258 ? -5.586 -11.079 17.763 1.00 56.06 258 THR A C 1
ATOM 2137 O O . THR A 1 258 ? -5.190 -12.056 18.401 1.00 56.06 258 THR A O 1
ATOM 2140 N N . VAL A 1 259 ? -4.867 -9.956 17.689 1.00 58.91 259 VAL A N 1
ATOM 2141 C CA . VAL A 1 259 ? -3.621 -9.802 18.443 1.00 58.91 259 VAL A CA 1
ATOM 2142 C C . VAL A 1 259 ? -3.964 -9.676 19.932 1.00 58.91 259 VAL A C 1
ATOM 2144 O O . VAL A 1 259 ? -4.552 -8.697 20.402 1.00 58.91 259 VAL A O 1
ATOM 2147 N N . ARG A 1 260 ? -3.669 -10.741 20.687 1.00 61.78 260 ARG A N 1
ATOM 2148 C CA . ARG A 1 260 ? -3.851 -10.773 22.148 1.00 61.78 260 ARG A CA 1
ATOM 2149 C C . ARG A 1 260 ? -2.927 -9.770 22.839 1.00 61.78 260 ARG A C 1
ATOM 2151 O O . ARG A 1 260 ? -3.282 -9.233 23.882 1.00 61.78 260 ARG A O 1
ATOM 2158 N N . GLU A 1 261 ? -1.765 -9.542 22.247 1.00 72.56 261 GLU A N 1
ATOM 2159 C CA . GLU A 1 261 ? -0.781 -8.555 22.668 1.00 72.56 261 GLU A CA 1
ATOM 2160 C C . GLU A 1 261 ? -0.716 -7.443 21.620 1.00 72.56 261 GLU A C 1
ATOM 2162 O O . GLU A 1 261 ? -0.921 -7.725 20.442 1.00 72.56 261 GLU A O 1
ATOM 2167 N N . PRO A 1 262 ? -0.478 -6.185 22.015 1.00 78.50 262 PRO A N 1
ATOM 2168 C CA . PRO A 1 262 ? -0.302 -5.110 21.051 1.00 78.50 262 PRO A CA 1
ATOM 2169 C C . PRO A 1 262 ? 0.899 -5.400 20.139 1.00 78.50 262 PRO A C 1
ATOM 2171 O O . PRO A 1 262 ? 1.932 -5.892 20.594 1.00 78.50 262 PRO A O 1
ATOM 2174 N N . PHE A 1 263 ? 0.766 -5.079 18.855 1.00 80.25 263 PHE A N 1
ATOM 2175 C CA . PHE A 1 263 ? 1.836 -5.192 17.868 1.00 80.25 263 PHE A CA 1
ATOM 2176 C C . PHE A 1 263 ? 2.377 -3.804 17.533 1.00 80.25 263 PHE A C 1
ATOM 2178 O O . PHE A 1 263 ? 1.607 -2.875 17.303 1.00 80.25 263 PHE A O 1
ATOM 2185 N N . GLN A 1 264 ? 3.700 -3.660 17.476 1.00 81.06 264 GLN A N 1
ATOM 2186 C CA . GLN A 1 264 ? 4.338 -2.418 17.055 1.00 81.06 264 GLN A CA 1
ATOM 2187 C C . GLN A 1 264 ? 5.589 -2.711 16.228 1.00 81.06 264 GLN A C 1
ATOM 2189 O O . GLN A 1 264 ? 6.511 -3.380 16.697 1.00 81.06 264 GLN A O 1
ATOM 2194 N N . ARG A 1 265 ? 5.635 -2.178 15.005 1.00 77.25 265 ARG A N 1
ATOM 2195 C CA . ARG A 1 265 ? 6.809 -2.214 14.131 1.00 77.25 265 ARG A CA 1
ATOM 2196 C C . ARG A 1 265 ? 6.829 -0.985 13.225 1.00 77.25 265 ARG A C 1
ATOM 2198 O O . ARG A 1 265 ? 6.008 -0.876 12.322 1.00 77.25 265 ARG A O 1
ATOM 2205 N N . HIS A 1 266 ? 7.817 -0.114 13.435 1.00 74.00 266 HIS A N 1
ATOM 2206 C CA . HIS A 1 266 ? 8.012 1.117 12.651 1.00 74.00 266 HIS A CA 1
ATOM 2207 C C . HIS A 1 266 ? 6.718 1.947 12.607 1.00 74.00 266 HIS A C 1
ATOM 2209 O O . HIS A 1 266 ? 6.231 2.323 13.669 1.00 74.00 266 HIS A O 1
ATOM 2215 N N . ILE A 1 267 ? 6.162 2.172 11.413 1.00 81.62 267 ILE A N 1
ATOM 2216 C CA . ILE A 1 267 ? 4.938 2.943 11.163 1.00 81.62 267 ILE A CA 1
ATOM 2217 C C . ILE A 1 267 ? 3.640 2.162 11.435 1.00 81.62 267 ILE A C 1
ATOM 2219 O O . ILE A 1 267 ? 2.546 2.629 11.128 1.00 81.62 267 ILE A O 1
ATOM 2223 N N . ILE A 1 268 ? 3.726 0.934 11.952 1.00 85.38 268 ILE A N 1
ATOM 2224 C CA . ILE A 1 268 ? 2.560 0.094 12.227 1.00 85.38 268 ILE A CA 1
ATOM 2225 C C . ILE A 1 268 ? 2.426 -0.112 13.728 1.00 85.38 268 ILE A C 1
ATOM 2227 O O . ILE A 1 268 ? 3.332 -0.623 14.391 1.00 85.38 268 ILE A O 1
ATOM 2231 N N . HIS A 1 269 ? 1.244 0.215 14.236 1.00 87.88 269 HIS A N 1
ATOM 2232 C CA . HIS A 1 269 ? 0.818 -0.054 15.596 1.00 87.88 269 HIS A CA 1
ATOM 2233 C C . HIS A 1 269 ? -0.586 -0.650 15.550 1.00 87.88 269 HIS A C 1
ATOM 2235 O O . HIS A 1 269 ? -1.460 -0.092 14.893 1.00 87.88 269 HIS A O 1
ATOM 2241 N N . VAL A 1 270 ? -0.781 -1.784 16.221 1.00 88.25 270 VAL A N 1
ATOM 2242 C CA . VAL A 1 270 ? -2.087 -2.426 16.393 1.00 88.25 270 VAL A CA 1
ATOM 2243 C C . VAL A 1 270 ? -2.294 -2.674 17.880 1.00 88.25 270 VAL A C 1
ATOM 2245 O O . VAL A 1 270 ? -1.597 -3.496 18.482 1.00 88.25 270 VAL A O 1
ATOM 2248 N N . HIS A 1 271 ? -3.244 -1.974 18.492 1.00 89.50 271 HIS A N 1
ATOM 2249 C CA . HIS A 1 271 ? -3.573 -2.169 19.900 1.00 89.50 271 HIS A CA 1
ATOM 2250 C C . HIS A 1 271 ? -4.413 -3.440 20.116 1.00 89.50 271 HIS A C 1
ATOM 2252 O O . HIS A 1 271 ? -4.832 -4.125 19.180 1.00 89.50 271 HIS A O 1
ATOM 2258 N N . SER A 1 272 ? -4.682 -3.771 21.384 1.00 89.31 272 SER A N 1
ATOM 2259 C CA . SER A 1 272 ? -5.548 -4.899 21.743 1.00 89.31 272 SER A CA 1
ATOM 2260 C C . SER A 1 272 ? -6.824 -4.425 22.433 1.00 89.31 272 SER A C 1
ATOM 2262 O O . SER A 1 272 ? -6.824 -4.101 23.623 1.00 89.31 272 SER A O 1
ATOM 2264 N N . SER A 1 273 ? -7.943 -4.456 21.703 1.00 87.31 273 SER A N 1
ATOM 2265 C CA . SER A 1 273 ? -9.268 -4.104 22.239 1.00 87.31 273 SER A CA 1
ATOM 2266 C C . SER A 1 273 ? -9.697 -4.996 23.417 1.00 87.31 273 SER A C 1
ATOM 2268 O O . SER A 1 273 ? -10.429 -4.552 24.309 1.00 87.31 273 SER A O 1
ATOM 2270 N N . LEU A 1 274 ? -9.217 -6.247 23.464 1.00 86.50 274 LEU A N 1
ATOM 2271 C CA . LEU A 1 274 ? -9.457 -7.180 24.568 1.00 86.50 274 LEU A CA 1
ATOM 2272 C C . LEU A 1 274 ? -8.762 -6.730 25.854 1.00 86.50 274 LEU A C 1
ATOM 2274 O O . LEU A 1 274 ? -9.377 -6.777 26.922 1.00 86.50 274 LEU A O 1
ATOM 2278 N N . LEU A 1 275 ? -7.505 -6.284 25.757 1.00 88.56 275 LEU A N 1
ATOM 2279 C CA . LEU A 1 275 ? -6.781 -5.743 26.906 1.00 88.56 275 LEU A CA 1
ATOM 2280 C C . LEU A 1 275 ? -7.437 -4.452 27.385 1.00 88.56 275 LEU A C 1
ATOM 2282 O O . LEU A 1 275 ? -7.717 -4.334 28.574 1.00 88.56 275 LEU A O 1
ATOM 2286 N N . ASP A 1 276 ? -7.774 -3.546 26.470 1.00 89.50 276 ASP A N 1
ATOM 2287 C CA . ASP A 1 276 ? -8.457 -2.288 26.789 1.00 89.50 276 ASP A CA 1
ATOM 2288 C C . ASP A 1 276 ? -9.780 -2.524 27.534 1.00 89.50 276 ASP A C 1
ATOM 2290 O O . ASP A 1 276 ? -10.025 -1.953 28.600 1.00 89.50 276 ASP A O 1
ATOM 2294 N N . THR A 1 277 ? -10.609 -3.442 27.029 1.00 87.56 277 THR A N 1
ATOM 2295 C CA . THR A 1 277 ? -11.877 -3.820 27.675 1.00 87.56 277 THR A CA 1
ATOM 2296 C C . THR A 1 277 ? -11.637 -4.473 29.041 1.00 87.56 277 THR A C 1
ATOM 2298 O O . THR A 1 277 ? -12.340 -4.177 30.013 1.00 87.56 277 THR A O 1
ATOM 2301 N N . GLY A 1 278 ? -10.621 -5.334 29.146 1.00 89.81 278 GLY A N 1
ATOM 2302 C CA . GLY A 1 278 ? -10.214 -5.965 30.400 1.00 89.81 278 GLY A CA 1
ATOM 2303 C C . GLY A 1 278 ? -9.766 -4.949 31.455 1.00 89.81 278 GLY A C 1
ATOM 2304 O O . GLY A 1 278 ? -10.199 -5.032 32.607 1.00 89.81 278 GLY A O 1
ATOM 2305 N N . PHE A 1 279 ? -8.969 -3.951 31.065 1.00 90.94 279 PHE A N 1
ATOM 2306 C CA . PHE A 1 279 ? -8.533 -2.864 31.942 1.00 90.94 279 PHE A CA 1
ATOM 2307 C C . PHE A 1 279 ? -9.718 -2.061 32.477 1.00 90.94 279 PHE A C 1
ATOM 2309 O O . PHE A 1 279 ? -9.808 -1.845 33.689 1.00 90.94 279 PHE A O 1
ATOM 2316 N N . VAL A 1 280 ? -10.667 -1.688 31.612 1.00 92.75 280 VAL A N 1
ATOM 2317 C CA . VAL A 1 280 ? -11.890 -0.983 32.027 1.00 92.75 280 VAL A CA 1
ATOM 2318 C C . VAL A 1 280 ? -12.683 -1.806 33.044 1.00 92.75 280 VAL A C 1
ATOM 2320 O O . VAL A 1 280 ? -13.127 -1.270 34.065 1.00 92.75 280 VAL A O 1
ATOM 2323 N N . PHE A 1 281 ? -12.835 -3.111 32.808 1.00 93.00 281 PHE A N 1
ATOM 2324 C CA . PHE A 1 281 ? -13.577 -4.000 33.699 1.00 93.00 281 PHE A CA 1
ATOM 2325 C C . PHE A 1 281 ? -12.921 -4.127 35.078 1.00 93.00 281 PHE A C 1
ATOM 2327 O O . PHE A 1 281 ? -13.593 -3.984 36.106 1.00 93.00 281 PHE A O 1
ATOM 2334 N N . ILE A 1 282 ? -11.607 -4.364 35.112 1.00 93.88 282 ILE A N 1
ATOM 2335 C CA . ILE A 1 282 ? -10.837 -4.494 36.354 1.00 93.88 282 ILE A CA 1
ATOM 2336 C C . ILE A 1 282 ? -10.890 -3.181 37.136 1.00 93.88 282 ILE A C 1
ATOM 2338 O O . ILE A 1 282 ? -11.247 -3.186 38.314 1.00 93.88 282 ILE A O 1
ATOM 2342 N N . PHE A 1 283 ? -10.615 -2.050 36.484 1.00 93.62 283 PHE A N 1
ATOM 2343 C CA . PHE A 1 283 ? -10.568 -0.748 37.146 1.00 93.62 283 PHE A CA 1
ATOM 2344 C C . PHE A 1 283 ? -11.937 -0.335 37.704 1.00 93.62 283 PHE A C 1
ATOM 2346 O O . PHE A 1 283 ? -12.046 0.050 38.871 1.00 93.62 283 PHE A O 1
ATOM 2353 N N . SER A 1 284 ? -13.004 -0.519 36.919 1.00 94.06 284 SER A N 1
ATOM 2354 C CA . SER A 1 284 ? -14.381 -0.261 37.363 1.00 94.06 284 SER A CA 1
ATOM 2355 C C . SER A 1 284 ? -14.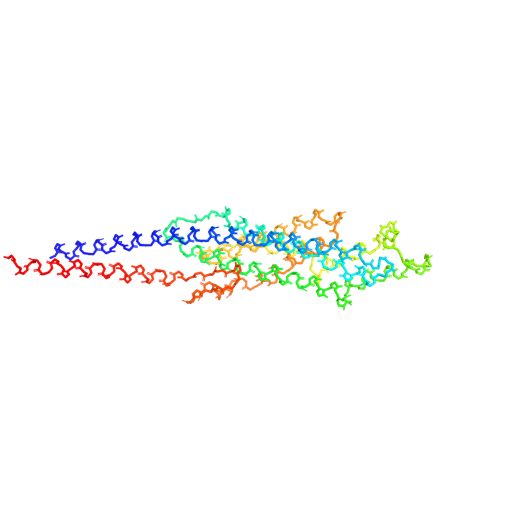763 -1.131 38.562 1.00 94.06 284 SER A C 1
ATOM 2357 O O . SER A 1 284 ? -15.397 -0.660 39.508 1.00 94.06 284 SER A O 1
ATOM 2359 N N . THR A 1 285 ? -14.343 -2.398 38.560 1.00 93.06 285 THR A N 1
ATOM 2360 C CA . THR A 1 285 ? -14.588 -3.325 39.671 1.00 93.06 285 THR A CA 1
ATOM 2361 C C . THR A 1 285 ? -13.836 -2.899 40.931 1.00 93.06 285 THR A C 1
ATOM 2363 O O . THR A 1 285 ? -14.440 -2.831 42.003 1.00 93.06 285 THR A O 1
ATOM 2366 N N . CYS A 1 286 ? -12.557 -2.534 40.815 1.00 93.88 286 CYS A N 1
ATOM 2367 C CA . CYS A 1 286 ? -11.749 -2.044 41.932 1.00 93.88 286 CYS A CA 1
ATOM 2368 C C . CYS A 1 286 ? -12.357 -0.796 42.589 1.00 93.88 286 CYS A C 1
ATOM 2370 O O . CYS A 1 286 ? -12.455 -0.742 43.816 1.00 93.88 286 CYS A O 1
ATOM 2372 N N . ILE A 1 287 ? -12.834 0.171 41.794 1.00 91.75 287 ILE A N 1
ATOM 2373 C CA . ILE A 1 287 ? -13.498 1.379 42.313 1.00 91.75 287 ILE A CA 1
ATOM 2374 C C . ILE A 1 287 ? -14.734 1.007 43.138 1.00 91.75 287 ILE A C 1
ATOM 2376 O O . ILE A 1 287 ? -14.923 1.497 44.251 1.00 91.75 287 ILE A O 1
ATOM 2380 N N . VAL A 1 288 ? -15.580 0.117 42.620 1.00 91.38 288 VAL A N 1
ATOM 2381 C CA . VAL A 1 288 ? -16.824 -0.273 43.301 1.00 91.38 288 VAL A CA 1
ATOM 2382 C C . VAL A 1 288 ? -16.543 -1.058 44.579 1.00 91.38 288 VAL A C 1
ATOM 2384 O O . VAL A 1 288 ? -17.228 -0.847 45.583 1.00 91.38 288 VAL A O 1
ATOM 2387 N N . VAL A 1 289 ? -15.517 -1.914 44.580 1.00 89.00 289 VAL A N 1
ATOM 2388 C CA . VAL A 1 289 ? -15.048 -2.607 45.788 1.00 89.00 289 VAL A CA 1
ATOM 2389 C C . VAL A 1 289 ? -14.557 -1.602 46.829 1.00 89.00 289 VAL A C 1
ATOM 2391 O O . VAL A 1 289 ? -14.969 -1.692 47.985 1.00 89.00 289 VAL A O 1
ATOM 2394 N N . ALA A 1 290 ? -13.758 -0.606 46.439 1.00 88.75 290 ALA A N 1
ATOM 2395 C CA . ALA A 1 290 ? -13.293 0.439 47.350 1.00 88.75 290 ALA A CA 1
ATOM 2396 C C . ALA A 1 290 ? -14.465 1.228 47.961 1.00 88.75 290 ALA A C 1
ATOM 2398 O O . ALA A 1 290 ? -14.538 1.386 49.180 1.00 88.75 290 ALA A O 1
ATOM 2399 N N . ILE A 1 291 ? -15.439 1.640 47.139 1.00 87.81 291 ILE A N 1
ATOM 2400 C CA . ILE A 1 291 ? -16.665 2.308 47.605 1.00 87.81 291 ILE A CA 1
ATOM 2401 C C . ILE A 1 291 ? -17.429 1.415 48.593 1.00 87.81 291 ILE A C 1
ATOM 2403 O O . ILE A 1 291 ? -17.898 1.891 49.628 1.00 87.81 291 ILE A O 1
ATOM 2407 N N . TRP A 1 292 ? -17.556 0.118 48.303 1.00 86.50 292 TRP A N 1
ATOM 2408 C CA . TRP A 1 292 ? -18.234 -0.827 49.189 1.00 86.50 292 TRP A CA 1
ATOM 2409 C C . TRP A 1 292 ? -17.525 -0.981 50.539 1.00 86.50 292 TRP A C 1
ATOM 2411 O O . TRP A 1 292 ? -18.204 -0.952 51.568 1.00 86.50 292 TRP A O 1
ATOM 2421 N N . ILE A 1 293 ? -16.191 -1.095 50.549 1.00 86.50 293 ILE A N 1
ATOM 2422 C CA . ILE A 1 293 ? -15.385 -1.176 51.778 1.00 86.50 293 ILE A CA 1
ATOM 2423 C C . ILE A 1 293 ? -15.595 0.084 52.623 1.00 86.50 293 ILE A C 1
ATOM 2425 O O . ILE A 1 293 ? -15.980 -0.023 53.787 1.00 86.50 293 ILE A O 1
ATOM 2429 N N . VAL A 1 294 ? -15.448 1.271 52.025 1.00 84.75 294 VAL A N 1
ATOM 2430 C CA . VAL A 1 294 ? -15.629 2.557 52.720 1.00 84.75 294 VAL A CA 1
ATOM 2431 C C . VAL A 1 294 ? -17.037 2.666 53.316 1.00 84.75 294 VAL A C 1
ATOM 2433 O O . VAL A 1 294 ? -17.200 2.962 54.499 1.00 84.75 294 VAL A O 1
ATOM 2436 N N . LEU A 1 295 ? -18.080 2.346 52.545 1.00 80.62 295 LEU A N 1
ATOM 2437 C CA . LEU A 1 295 ? -19.465 2.366 53.034 1.00 80.62 295 LEU A CA 1
ATOM 2438 C C . LEU A 1 295 ? -19.753 1.296 54.105 1.00 80.62 295 LEU A C 1
ATOM 2440 O O . LEU A 1 295 ? -20.681 1.461 54.905 1.00 80.62 295 LEU A O 1
ATOM 2444 N N . GLY A 1 296 ? -19.004 0.191 54.106 1.00 67.88 296 GLY A N 1
ATOM 2445 C CA . GLY A 1 296 ? -19.088 -0.882 55.094 1.00 67.88 296 GLY A CA 1
ATOM 2446 C C . GLY A 1 296 ? -18.434 -0.523 56.428 1.00 67.88 296 GLY A C 1
ATOM 2447 O O . GLY A 1 296 ? -18.991 -0.842 57.477 1.00 67.88 296 GLY A O 1
ATOM 2448 N N . GLU A 1 297 ? -17.300 0.178 56.405 1.00 63.75 297 GLU A N 1
ATOM 2449 C CA . GLU A 1 297 ? -16.621 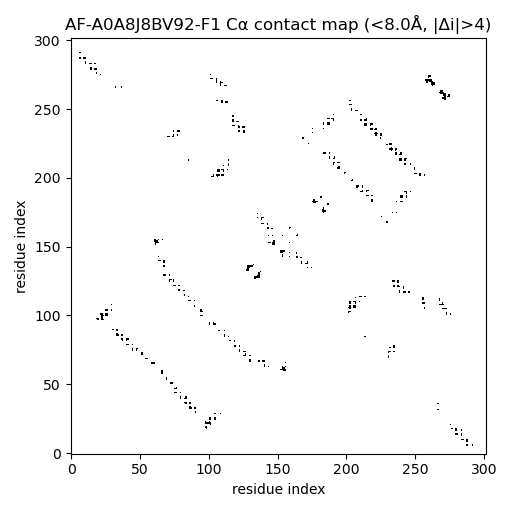0.649 57.618 1.00 63.75 297 GLU A CA 1
ATOM 2450 C C . GLU A 1 297 ? -17.359 1.808 58.293 1.00 63.75 297 GLU A C 1
ATOM 2452 O O . GLU A 1 297 ? -17.540 1.793 59.511 1.00 63.75 297 GLU A O 1
ATOM 2457 N N . PHE A 1 298 ? -17.866 2.772 57.518 1.00 56.03 298 PHE A N 1
ATOM 2458 C CA . PHE A 1 298 ? -18.672 3.870 58.063 1.00 56.03 298 PHE A CA 1
ATOM 2459 C C . PHE A 1 298 ? -19.993 3.385 58.673 1.00 56.03 298 PHE A C 1
ATOM 2461 O O . PHE A 1 298 ? -20.443 3.930 59.673 1.00 56.03 298 PHE A O 1
ATOM 2468 N N . GLY A 1 299 ? -20.589 2.320 58.128 1.00 53.34 299 GLY A N 1
ATOM 2469 C CA . GLY A 1 299 ? -21.803 1.714 58.680 1.00 53.34 299 GLY A CA 1
ATOM 2470 C C . GLY A 1 299 ? -21.601 0.894 59.960 1.00 53.34 299 GLY A C 1
ATOM 2471 O O . GLY A 1 299 ? -22.593 0.454 60.526 1.00 53.34 299 GLY A O 1
ATOM 2472 N N . LYS A 1 300 ? -20.353 0.650 60.387 1.00 52.03 300 LYS A N 1
ATOM 2473 C CA . LYS A 1 300 ? -20.023 -0.001 61.670 1.00 52.03 300 LYS A CA 1
ATOM 2474 C C . LYS A 1 300 ? -19.643 0.995 62.771 1.00 52.03 300 LYS A C 1
ATOM 2476 O O . LYS A 1 300 ? -19.559 0.595 63.927 1.00 52.03 300 LYS A O 1
ATOM 2481 N N . ARG A 1 301 ? -19.350 2.252 62.416 1.00 50.69 301 ARG A N 1
ATOM 2482 C CA . ARG A 1 301 ? -18.950 3.321 63.353 1.00 50.69 301 ARG A CA 1
ATOM 2483 C C . ARG A 1 301 ? -20.108 4.248 63.759 1.00 50.69 301 ARG A C 1
ATOM 2485 O O . ARG A 1 301 ? -19.873 5.177 64.526 1.00 50.69 301 ARG A O 1
ATOM 2492 N N . VAL A 1 302 ? -21.318 3.997 63.255 1.00 44.38 302 VAL A N 1
ATOM 2493 C CA . VAL A 1 302 ? -22.590 4.635 63.644 1.00 44.38 302 VAL A CA 1
ATOM 2494 C C . VAL A 1 302 ? -23.493 3.556 64.214 1.00 44.38 302 VAL A C 1
ATOM 2496 O O . VAL A 1 302 ? -24.139 3.823 65.246 1.00 44.38 302 VAL A O 1
#

Foldseek 3Di:
DVLVVVLVVLLVVLLQVLLLVVLVVLLVVLLVLLVVQLVVLVVVLVVLVVVLVVCVVVFPQQDLLSVLLSLLSVLSSLLSVQLNVLSVVLNPDDQDDSNCSLLLSLLLLLLNVVSNVLSVVLSVVSSVCRNPCHPLVCLRVVLQVVVCVVPVTGGNVVSCVDVSVVSSLVSLVVCLQQPPNAGLVNLLVVLVVLVVDDDPRSNLVSNSVSLNVLLVQLVVQLVVCSVPPSSSNSSSSSSSVSSSVVVVCSVVPPPSSCPPCWDDDDSGTRHHSVVSSVVSSVVSVVVSVVVVVVVVVVVVVD